Protein AF-A0A6A6T9D4-F1 (afdb_monomer_lite)

InterPro domains:
  IPR060615 Transcription factor ATEG_07667-like, C-terminal domain [PF27751] (133-192)

Sequence (239 aa):
MEDDVEHLWRHLEWPGDRKLVALARIWKATNKANTLAHDHEVVSTSKTSAEIYVHILQASLEQVRSGIPSDLLDDKIVLTHFYSAQVLNYEIALSLPASDVISANDFRRLDYLFLLLQATRSLLDTYLSLTLSEVVGYSMSLIRQVIRGLSVLYNLSAIEDGAWDPSTSRRPADVLAYFEQLVNRMGRAHMKLKSASGMGRDESSCFSKSVDCWNSGMPRWVEALARSSVAPDQRSCQR

Structure (mmCIF, N/CA/C/O backbone):
data_AF-A0A6A6T9D4-F1
#
_entry.id   AF-A0A6A6T9D4-F1
#
loop_
_atom_site.group_PDB
_atom_site.id
_atom_site.type_symbol
_atom_site.label_atom_id
_atom_site.label_alt_id
_atom_site.label_comp_id
_atom_site.label_asym_id
_atom_site.label_entity_id
_atom_site.label_seq_id
_atom_site.pdbx_PDB_ins_code
_atom_site.Cartn_x
_atom_site.Cartn_y
_atom_site.Cartn_z
_atom_site.occupancy
_atom_site.B_iso_or_equiv
_atom_site.auth_seq_id
_atom_site.auth_comp_id
_atom_site.auth_asym_id
_atom_site.auth_atom_id
_atom_site.pdbx_PDB_model_num
ATOM 1 N N . MET A 1 1 ? -15.059 0.614 -22.528 1.00 63.94 1 MET A N 1
ATOM 2 C CA . MET A 1 1 ? -14.100 0.078 -21.532 1.00 63.94 1 MET A CA 1
ATOM 3 C C . MET A 1 1 ? -14.129 -1.443 -21.456 1.00 63.94 1 MET A C 1
ATOM 5 O O . MET A 1 1 ? -13.063 -2.018 -21.564 1.00 63.94 1 MET A O 1
ATOM 9 N N . GLU A 1 2 ? -15.269 -2.121 -21.243 1.00 71.12 2 GLU A N 1
ATOM 10 C CA . GLU A 1 2 ? -15.281 -3.606 -21.249 1.00 71.12 2 GLU A CA 1
ATOM 11 C C . GLU A 1 2 ? -14.920 -4.159 -22.634 1.00 71.12 2 GLU A C 1
ATOM 13 O O . GLU A 1 2 ? -14.035 -5.000 -22.737 1.00 71.12 2 GLU A O 1
ATOM 18 N N . ASP A 1 3 ? -15.522 -3.596 -23.684 1.00 74.88 3 ASP A N 1
ATOM 19 C CA . ASP A 1 3 ? -15.253 -3.992 -25.070 1.00 74.88 3 ASP A CA 1
ATOM 20 C C . ASP A 1 3 ? -13.787 -3.753 -25.462 1.00 74.88 3 ASP A C 1
ATOM 22 O O . ASP A 1 3 ? -13.180 -4.591 -26.120 1.00 74.88 3 ASP A O 1
ATOM 26 N N . ASP A 1 4 ? -13.183 -2.664 -24.976 1.00 79.06 4 ASP A N 1
ATOM 27 C CA . ASP A 1 4 ? -11.776 -2.330 -25.231 1.00 79.06 4 ASP A CA 1
ATOM 28 C C . ASP A 1 4 ? -10.816 -3.270 -24.485 1.00 79.06 4 ASP A C 1
ATOM 30 O O . ASP A 1 4 ? -9.810 -3.705 -25.040 1.00 79.06 4 ASP A O 1
ATOM 34 N N . VAL A 1 5 ? -11.126 -3.608 -23.225 1.00 79.56 5 VAL A N 1
ATOM 35 C CA . VAL A 1 5 ? -10.335 -4.545 -22.406 1.00 79.56 5 VAL A CA 1
ATOM 36 C C . VAL A 1 5 ? -10.405 -5.956 -22.985 1.00 79.56 5 VAL A C 1
ATOM 38 O O . VAL A 1 5 ? -9.395 -6.656 -23.015 1.00 79.56 5 VAL A O 1
ATOM 41 N N . GLU A 1 6 ? -11.577 -6.370 -23.460 1.00 79.81 6 GLU A N 1
ATOM 42 C CA . GLU A 1 6 ? -11.775 -7.668 -24.101 1.00 79.81 6 GLU A CA 1
ATOM 43 C C . GLU A 1 6 ? -11.118 -7.721 -25.487 1.00 79.81 6 GLU A C 1
ATOM 45 O O . GLU A 1 6 ? -10.514 -8.731 -25.844 1.00 79.81 6 GLU A O 1
ATOM 50 N N . HIS A 1 7 ? -11.153 -6.620 -26.241 1.00 82.69 7 HIS A N 1
ATOM 51 C CA . HIS A 1 7 ? -10.419 -6.486 -27.497 1.00 82.69 7 HIS A CA 1
ATOM 52 C C . HIS A 1 7 ? -8.903 -6.606 -27.278 1.00 82.69 7 HIS A C 1
ATOM 54 O O . HIS A 1 7 ? -8.263 -7.437 -27.918 1.00 82.69 7 HIS A O 1
ATOM 60 N N . LEU A 1 8 ? -8.335 -5.850 -26.330 1.00 80.31 8 LEU A N 1
ATOM 61 C CA . LEU A 1 8 ? -6.917 -5.933 -25.946 1.00 80.31 8 LEU A CA 1
ATOM 62 C C . LEU A 1 8 ? -6.526 -7.331 -25.453 1.00 80.31 8 LEU A C 1
ATOM 64 O O . LEU A 1 8 ? -5.439 -7.812 -25.747 1.00 80.31 8 LEU A O 1
ATOM 68 N N . TRP A 1 9 ? -7.414 -8.010 -24.725 1.00 78.19 9 TRP A N 1
ATOM 69 C CA . TRP A 1 9 ? -7.165 -9.376 -24.264 1.00 78.19 9 TRP A CA 1
ATOM 70 C C . TRP A 1 9 ? -7.121 -10.396 -25.411 1.00 78.19 9 TRP A C 1
ATOM 72 O O . TRP A 1 9 ? -6.344 -11.349 -25.357 1.00 78.19 9 TRP A O 1
ATOM 82 N N . ARG A 1 10 ? -7.945 -10.205 -26.448 1.00 80.25 10 ARG A N 1
ATOM 83 C CA . ARG A 1 10 ? -8.011 -11.084 -27.629 1.00 80.25 10 ARG A CA 1
ATOM 84 C C . ARG A 1 10 ? -6.928 -10.783 -28.665 1.00 80.25 10 ARG A C 1
ATOM 86 O O . ARG A 1 10 ? -6.522 -11.691 -29.387 1.00 80.25 10 ARG A O 1
ATOM 93 N N . HIS A 1 11 ? -6.455 -9.543 -28.720 1.00 83.31 11 HIS A N 1
ATOM 94 C CA . HIS A 1 11 ? -5.460 -9.055 -29.673 1.00 83.31 11 HIS A CA 1
ATOM 95 C C . HIS A 1 11 ? -4.224 -8.539 -28.930 1.00 83.31 11 HIS A C 1
ATOM 97 O O . HIS A 1 11 ? -3.981 -7.340 -28.861 1.00 83.31 11 HIS A O 1
ATOM 103 N N . LEU A 1 12 ? -3.458 -9.464 -28.345 1.00 81.62 12 LEU A N 1
ATOM 104 C CA . LEU A 1 12 ? -2.209 -9.141 -27.654 1.00 81.62 12 LEU A CA 1
ATOM 105 C C . LEU A 1 12 ? -1.134 -8.758 -28.681 1.00 81.62 12 LEU A C 1
ATOM 107 O O . LEU A 1 12 ? -0.591 -9.629 -29.362 1.00 81.62 12 LEU A O 1
ATOM 111 N N . GLU A 1 13 ? -0.817 -7.470 -28.779 1.00 80.62 13 GLU A N 1
ATOM 112 C CA . GLU A 1 13 ? 0.215 -6.941 -29.679 1.00 80.62 13 GLU A CA 1
ATOM 113 C C . GLU A 1 13 ? 1.552 -6.760 -28.947 1.00 80.62 13 GLU A C 1
ATOM 115 O O . GLU A 1 13 ? 2.625 -6.874 -29.546 1.00 80.62 13 GLU A O 1
ATOM 120 N N . TRP A 1 14 ? 1.505 -6.540 -27.629 1.00 81.69 14 TRP A N 1
ATOM 121 C CA . TRP A 1 14 ? 2.669 -6.318 -26.781 1.00 81.69 14 TRP A CA 1
ATOM 122 C C . TRP A 1 14 ? 2.604 -7.126 -25.467 1.00 81.69 14 TRP A C 1
ATOM 124 O O . TRP A 1 14 ? 1.537 -7.267 -24.865 1.00 81.69 14 TRP A O 1
ATOM 134 N N . PRO A 1 15 ? 3.738 -7.639 -24.933 1.00 75.06 15 PRO A N 1
ATOM 135 C CA . PRO A 1 15 ? 3.735 -8.449 -23.709 1.00 75.06 15 PRO A CA 1
ATOM 136 C C . PRO A 1 15 ? 3.106 -7.783 -22.477 1.00 75.06 15 PRO A C 1
ATOM 138 O O . PRO A 1 15 ? 2.602 -8.480 -21.594 1.00 75.06 15 PRO A O 1
ATOM 141 N N . GLY A 1 16 ? 3.122 -6.452 -22.381 1.00 81.38 16 GLY A N 1
ATOM 142 C CA . GLY A 1 16 ? 2.478 -5.749 -21.273 1.00 81.38 16 GLY A CA 1
ATOM 143 C C . GLY A 1 16 ? 1.003 -5.416 -21.490 1.00 81.38 16 GLY A C 1
ATOM 144 O O . GLY A 1 16 ? 0.394 -4.909 -20.552 1.00 81.38 16 GLY A O 1
ATOM 145 N N . ASP A 1 17 ? 0.391 -5.780 -22.621 1.00 84.00 17 ASP A N 1
ATOM 146 C CA . ASP A 1 17 ? -1.065 -5.678 -22.810 1.00 84.00 17 ASP A CA 1
ATOM 147 C C . ASP A 1 17 ? -1.799 -6.552 -21.791 1.00 84.00 17 ASP A C 1
ATOM 149 O O . ASP A 1 17 ? -2.780 -6.132 -21.180 1.00 84.00 17 ASP A O 1
ATOM 153 N N . ARG A 1 18 ? -1.248 -7.737 -21.493 1.00 83.94 18 ARG A N 1
ATOM 154 C CA . ARG A 1 18 ? -1.751 -8.619 -20.428 1.00 83.94 18 ARG A CA 1
ATOM 155 C C . ARG A 1 18 ? -1.734 -7.927 -19.060 1.00 83.94 18 ARG A C 1
ATOM 157 O O . ARG A 1 18 ? -2.701 -8.033 -18.305 1.00 83.94 18 ARG A O 1
ATOM 164 N N . LYS A 1 19 ? -0.658 -7.190 -18.750 1.00 86.31 19 LYS A N 1
ATOM 165 C CA . LYS A 1 19 ? -0.546 -6.408 -17.506 1.00 86.31 19 LYS A CA 1
ATOM 166 C C . LYS A 1 19 ? -1.537 -5.252 -17.505 1.00 86.31 19 LYS A C 1
ATOM 168 O O . LYS A 1 19 ? -2.222 -5.048 -16.511 1.00 86.31 19 LYS A O 1
ATOM 173 N N . LEU A 1 20 ? -1.660 -4.534 -18.619 1.00 85.31 20 LEU A N 1
ATOM 174 C CA . LEU A 1 20 ? -2.595 -3.424 -18.761 1.00 85.31 20 LEU A CA 1
ATOM 175 C C . LEU A 1 20 ? -4.046 -3.879 -18.559 1.00 85.31 20 LEU A C 1
ATOM 177 O O . LEU A 1 20 ? -4.784 -3.238 -17.815 1.00 85.31 20 LEU A O 1
ATOM 181 N N . VAL A 1 21 ? -4.432 -5.018 -19.140 1.00 87.88 21 VAL A N 1
ATOM 182 C CA . VAL A 1 21 ? -5.750 -5.638 -18.938 1.00 87.88 21 VAL A CA 1
ATOM 183 C C . VAL A 1 21 ? -5.969 -6.002 -17.470 1.00 87.88 21 VAL A C 1
ATOM 185 O O . VAL A 1 21 ? -7.021 -5.679 -16.915 1.00 87.88 21 VAL A O 1
ATOM 188 N N . ALA A 1 22 ? -4.985 -6.622 -16.810 1.00 87.12 22 ALA A N 1
ATOM 189 C CA . ALA A 1 22 ? -5.079 -6.940 -15.385 1.00 87.12 22 ALA A CA 1
ATOM 190 C C . ALA A 1 22 ? -5.268 -5.671 -14.531 1.00 87.12 22 ALA A C 1
ATOM 192 O O . ALA A 1 22 ? -6.183 -5.607 -13.710 1.00 87.12 22 ALA A O 1
ATOM 193 N N . LEU A 1 23 ? -4.471 -4.627 -14.779 1.00 88.31 23 LEU A N 1
ATOM 194 C CA . LEU A 1 23 ? -4.575 -3.340 -14.088 1.00 88.31 23 LEU A CA 1
ATOM 195 C C . LEU A 1 23 ? -5.926 -2.653 -14.333 1.00 88.31 23 LEU A C 1
ATOM 197 O O . LEU A 1 23 ? -6.518 -2.123 -13.393 1.00 88.31 23 LEU A O 1
ATOM 201 N N . ALA A 1 24 ? -6.443 -2.692 -15.564 1.00 87.75 24 ALA A N 1
ATOM 202 C CA . ALA A 1 24 ? -7.745 -2.128 -15.911 1.00 87.75 24 ALA A CA 1
ATOM 203 C C . ALA A 1 24 ? -8.893 -2.865 -15.206 1.00 87.75 24 ALA A C 1
ATOM 205 O O . ALA A 1 24 ? -9.807 -2.225 -14.681 1.00 87.75 24 ALA A O 1
ATOM 206 N N . ARG A 1 25 ? -8.830 -4.203 -15.133 1.00 87.62 25 ARG A N 1
ATOM 207 C CA . ARG A 1 25 ? -9.805 -5.025 -14.399 1.00 87.62 25 ARG A CA 1
ATOM 208 C C . ARG A 1 25 ? -9.789 -4.710 -12.901 1.00 87.62 25 ARG A C 1
ATOM 210 O O . ARG A 1 25 ? -10.856 -4.493 -12.329 1.00 87.62 25 ARG A O 1
ATOM 217 N N . ILE A 1 26 ? -8.602 -4.598 -12.294 1.00 87.94 26 ILE A N 1
ATOM 218 C CA . ILE A 1 26 ? -8.446 -4.192 -10.885 1.00 87.94 26 ILE A CA 1
ATOM 219 C C . ILE A 1 26 ? -9.042 -2.799 -10.668 1.00 87.94 26 ILE A C 1
ATOM 221 O O . ILE A 1 26 ? -9.914 -2.627 -9.821 1.00 87.94 26 ILE A O 1
ATOM 225 N N . TRP A 1 27 ? -8.631 -1.811 -11.468 1.00 84.44 27 TRP A N 1
ATOM 226 C CA . TRP A 1 27 ? -9.101 -0.433 -11.324 1.00 84.44 27 TRP A CA 1
ATOM 227 C C . TRP A 1 27 ? -10.616 -0.316 -11.476 1.00 84.44 27 TRP A C 1
ATOM 229 O O . TRP A 1 27 ? -11.258 0.412 -10.727 1.00 84.44 27 TRP A O 1
ATOM 239 N N . LYS A 1 28 ? -11.214 -1.067 -12.403 1.00 83.38 28 LYS A N 1
ATOM 240 C CA . LYS A 1 28 ? -12.665 -1.099 -12.589 1.00 83.38 28 LYS A CA 1
ATOM 241 C C . LYS A 1 28 ? -13.398 -1.683 -11.384 1.00 83.38 28 LYS A C 1
ATOM 243 O O . LYS A 1 28 ? -14.431 -1.134 -11.000 1.00 83.38 28 LYS A O 1
ATOM 248 N N . ALA A 1 29 ? -12.884 -2.760 -10.787 1.00 81.06 29 ALA A N 1
ATOM 249 C CA . ALA A 1 29 ? -13.444 -3.306 -9.552 1.00 81.06 29 ALA A CA 1
ATOM 250 C C . ALA A 1 29 ? -13.412 -2.262 -8.426 1.00 81.06 29 ALA A C 1
ATOM 252 O O . ALA A 1 29 ? -14.406 -2.093 -7.723 1.00 81.06 29 ALA A O 1
ATOM 253 N N . THR A 1 30 ? -12.326 -1.490 -8.332 1.00 73.62 30 THR A N 1
ATOM 254 C CA . THR A 1 30 ? -12.190 -0.380 -7.378 1.00 73.62 30 THR A CA 1
ATOM 255 C C . THR A 1 30 ? -13.070 0.829 -7.717 1.00 73.62 30 THR A C 1
ATOM 257 O O . THR A 1 30 ? -13.551 1.514 -6.824 1.00 73.62 30 THR A O 1
ATOM 260 N N . ASN A 1 31 ? -13.320 1.126 -8.992 1.00 71.12 31 ASN A N 1
ATOM 261 C CA . ASN A 1 31 ? -14.101 2.302 -9.379 1.00 71.12 31 ASN A CA 1
ATOM 262 C C . ASN A 1 31 ? -15.608 2.096 -9.304 1.00 71.12 31 ASN A C 1
ATOM 264 O O . ASN A 1 31 ? -16.311 3.028 -8.929 1.00 71.12 31 ASN A O 1
ATOM 268 N N . LYS A 1 32 ? -16.097 0.879 -9.577 1.00 63.84 32 LYS A N 1
ATOM 269 C CA . LYS A 1 32 ? -17.483 0.514 -9.246 1.00 63.84 32 LYS A CA 1
ATOM 270 C C . LYS A 1 32 ? -17.771 0.782 -7.763 1.00 63.84 32 LYS A C 1
ATOM 272 O O . LYS A 1 32 ? -18.864 1.222 -7.435 1.00 63.84 32 LYS A O 1
ATOM 277 N N . ALA A 1 33 ? -16.769 0.599 -6.902 1.00 54.34 33 ALA A N 1
ATOM 278 C CA . ALA A 1 33 ? -16.824 0.967 -5.493 1.00 54.34 33 ALA A CA 1
ATOM 279 C C . ALA A 1 33 ? -17.002 2.471 -5.281 1.00 54.34 33 ALA A C 1
ATOM 281 O O . ALA A 1 33 ? -17.959 2.899 -4.649 1.00 54.34 33 ALA A O 1
ATOM 282 N N . ASN A 1 34 ? -16.108 3.274 -5.861 1.00 55.47 34 ASN A N 1
ATOM 283 C CA . ASN A 1 34 ? -16.123 4.724 -5.688 1.00 55.47 34 ASN A CA 1
ATOM 284 C C . ASN A 1 34 ? -17.420 5.362 -6.199 1.00 55.47 34 ASN A C 1
ATOM 286 O O . ASN A 1 34 ? -17.922 6.276 -5.557 1.00 55.47 34 ASN A O 1
ATOM 290 N N . THR A 1 35 ? -17.986 4.877 -7.309 1.00 60.12 35 THR A N 1
ATOM 291 C CA . THR A 1 35 ? -19.283 5.361 -7.810 1.00 60.12 35 THR A CA 1
ATOM 292 C C . THR A 1 35 ? -20.416 5.000 -6.852 1.00 60.12 35 THR A C 1
ATOM 294 O O . THR A 1 35 ? -21.209 5.866 -6.514 1.00 60.12 35 THR A O 1
ATOM 297 N N . LEU A 1 36 ? -20.446 3.768 -6.330 1.00 55.84 36 LEU A N 1
ATOM 298 C CA . LEU A 1 36 ? -21.450 3.353 -5.345 1.00 55.84 36 LEU A CA 1
ATOM 299 C C . LEU A 1 36 ? -21.324 4.112 -4.015 1.00 55.84 36 LEU A C 1
ATOM 301 O O . LEU A 1 36 ? -22.339 4.436 -3.414 1.00 55.84 36 LEU A O 1
ATOM 305 N N . ALA A 1 37 ? -20.107 4.423 -3.561 1.00 52.34 37 ALA A N 1
ATOM 306 C CA . ALA A 1 37 ? -19.878 5.232 -2.363 1.00 52.34 37 ALA A CA 1
ATOM 307 C C . ALA A 1 37 ? -20.217 6.717 -2.567 1.00 52.34 37 ALA A C 1
ATOM 309 O O . ALA A 1 37 ? -20.676 7.366 -1.631 1.00 52.34 37 ALA A O 1
ATOM 310 N N . HIS A 1 38 ? -19.999 7.255 -3.772 1.00 50.88 38 HIS A N 1
ATOM 311 C CA . HIS A 1 38 ? -20.294 8.649 -4.109 1.00 50.88 38 HIS A CA 1
ATOM 312 C C . HIS A 1 38 ? -21.788 8.891 -4.367 1.00 50.88 38 HIS A C 1
ATOM 314 O O . HIS A 1 38 ? -22.324 9.886 -3.891 1.00 50.88 38 HIS A O 1
ATOM 320 N N . ASP A 1 39 ? -22.476 7.955 -5.031 1.00 49.91 39 ASP A N 1
ATOM 321 C CA . ASP A 1 39 ? -23.936 7.993 -5.219 1.00 49.91 39 ASP A CA 1
ATOM 322 C C . ASP A 1 39 ? -24.691 7.772 -3.895 1.00 49.91 39 ASP A C 1
ATOM 324 O O . ASP A 1 39 ? -25.850 8.163 -3.748 1.00 49.91 39 ASP A O 1
ATOM 328 N N . HIS A 1 40 ? -24.031 7.184 -2.893 1.00 49.09 40 HIS A N 1
ATOM 329 C CA . HIS A 1 40 ? -24.574 6.987 -1.556 1.00 49.09 40 HIS A CA 1
ATOM 330 C C . HIS A 1 40 ? -24.023 7.981 -0.521 1.00 49.09 40 HIS A C 1
ATOM 332 O O . HIS A 1 40 ? -23.532 7.601 0.543 1.00 49.09 40 HIS A O 1
ATOM 338 N N . GLU A 1 41 ? -24.338 9.262 -0.707 1.00 46.56 41 GLU A N 1
ATOM 339 C CA . GLU A 1 41 ? -24.538 10.184 0.428 1.00 46.56 41 GLU A CA 1
ATOM 340 C C . GLU A 1 41 ? -25.630 9.648 1.405 1.00 46.56 41 GLU A C 1
ATOM 342 O O . GLU A 1 41 ? -25.721 10.061 2.559 1.00 46.56 41 GLU A O 1
ATOM 347 N N . VAL A 1 42 ? -26.391 8.624 0.978 1.00 43.88 42 VAL A N 1
ATOM 348 C CA . VAL A 1 42 ? -27.455 7.901 1.701 1.00 43.88 42 VAL A CA 1
ATOM 349 C C . VAL A 1 42 ? -26.962 6.714 2.569 1.00 43.88 42 VAL A C 1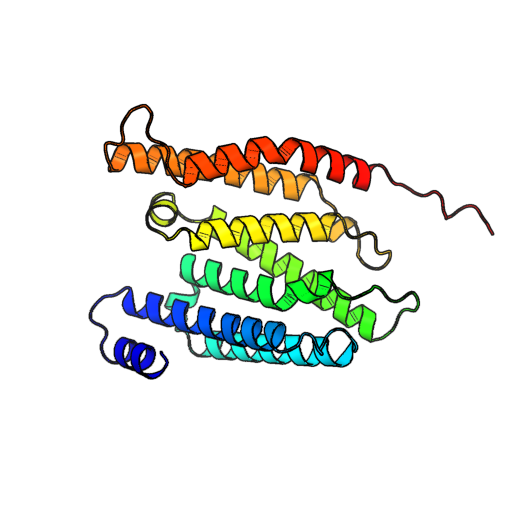
ATOM 351 O O . VAL A 1 42 ? -27.685 6.279 3.463 1.00 43.88 42 VAL A O 1
ATOM 354 N N . VAL A 1 43 ? -25.741 6.179 2.385 1.00 47.22 43 VAL A N 1
ATOM 355 C CA . VAL A 1 43 ? -25.199 5.074 3.239 1.00 47.22 43 VAL A CA 1
ATOM 356 C C . VAL A 1 43 ? -24.734 5.572 4.615 1.00 47.22 43 VAL A C 1
ATOM 358 O O . VAL A 1 43 ? -24.530 4.782 5.536 1.00 47.22 43 VAL A O 1
ATOM 361 N N . SER A 1 44 ? -24.674 6.889 4.799 1.00 48.41 44 SER A N 1
ATOM 362 C CA . SER A 1 44 ? -24.289 7.581 6.032 1.00 48.41 44 SER A CA 1
ATOM 363 C C . SER A 1 44 ? -25.205 7.335 7.247 1.00 48.41 44 SER A C 1
ATOM 365 O O . SER A 1 44 ? -24.928 7.858 8.323 1.00 48.41 44 SER A O 1
ATOM 367 N N . THR A 1 45 ? -26.268 6.526 7.135 1.00 48.78 45 THR A N 1
ATOM 368 C CA . THR A 1 45 ? -27.257 6.355 8.217 1.00 48.78 45 THR A CA 1
ATOM 369 C C . THR A 1 45 ? -27.430 4.927 8.752 1.00 48.78 45 THR A C 1
ATOM 371 O O . THR A 1 45 ? -28.077 4.764 9.785 1.00 48.78 45 THR A O 1
ATOM 374 N N . SER A 1 46 ? -26.837 3.884 8.145 1.00 57.00 46 SER A N 1
ATOM 375 C CA . SER A 1 46 ? -27.011 2.498 8.632 1.00 57.00 46 SER A CA 1
ATOM 376 C C . SER A 1 46 ? -25.772 1.609 8.476 1.00 57.00 46 SER A C 1
ATOM 378 O O . SER A 1 46 ? -25.256 1.414 7.376 1.00 57.00 46 SER A O 1
ATOM 380 N N . LYS A 1 47 ? -25.342 0.990 9.589 1.00 61.59 47 LYS A N 1
ATOM 381 C CA . LYS A 1 47 ? -24.218 0.032 9.666 1.00 61.59 47 LYS A CA 1
ATOM 382 C C . LYS A 1 47 ? -24.380 -1.154 8.699 1.00 61.59 47 LYS A C 1
ATOM 384 O O . LYS A 1 47 ? -23.394 -1.623 8.143 1.00 61.59 47 LYS A O 1
ATOM 389 N N . THR A 1 48 ? -25.613 -1.590 8.437 1.00 62.62 48 THR A N 1
ATOM 390 C CA . THR A 1 48 ? -25.929 -2.702 7.522 1.00 62.62 48 THR A CA 1
ATOM 391 C C . THR A 1 48 ? -25.548 -2.397 6.071 1.00 62.62 48 THR A C 1
ATOM 393 O O . THR A 1 48 ? -25.141 -3.291 5.331 1.00 62.62 48 THR A O 1
ATOM 396 N N . SER A 1 49 ? -25.619 -1.132 5.656 1.00 66.88 49 SER A N 1
ATOM 397 C CA . SER A 1 49 ? -25.306 -0.737 4.282 1.00 66.88 49 SER A CA 1
ATOM 398 C C . SER A 1 49 ? -23.796 -0.730 4.003 1.00 66.88 49 SER A C 1
ATOM 400 O O . SER A 1 49 ? -23.377 -1.060 2.895 1.00 66.88 49 SER A O 1
ATOM 402 N N . ALA A 1 50 ? -22.970 -0.434 5.014 1.00 67.81 50 ALA A N 1
ATOM 403 C CA . ALA A 1 50 ? -21.511 -0.505 4.910 1.00 67.81 50 ALA A CA 1
ATOM 404 C C . ALA A 1 50 ? -21.005 -1.952 4.764 1.00 67.81 50 ALA A C 1
ATOM 406 O O . ALA A 1 50 ? -20.070 -2.214 4.013 1.00 67.81 50 ALA A O 1
ATOM 407 N N . GLU A 1 51 ? -21.647 -2.906 5.440 1.00 72.00 51 GLU A N 1
ATOM 408 C CA . GLU A 1 51 ? -21.279 -4.325 5.363 1.00 72.00 51 GLU A CA 1
ATOM 409 C C . GLU A 1 51 ? -21.577 -4.926 3.990 1.00 72.00 51 GLU A C 1
ATOM 411 O O . GLU A 1 51 ? -20.723 -5.591 3.404 1.00 72.00 51 GLU A O 1
ATOM 416 N N . ILE A 1 52 ? -22.771 -4.652 3.454 1.00 74.81 52 ILE A N 1
ATOM 417 C CA . ILE A 1 52 ? -23.159 -5.081 2.106 1.00 74.81 52 ILE A CA 1
ATOM 418 C C . ILE A 1 52 ? -22.194 -4.490 1.076 1.00 74.81 52 ILE A C 1
ATOM 420 O O . ILE A 1 52 ? -21.752 -5.193 0.168 1.00 74.81 52 ILE A O 1
ATOM 424 N N . TYR A 1 53 ? -21.828 -3.218 1.248 1.00 76.44 53 TYR A N 1
ATOM 425 C CA . TYR A 1 53 ? -20.862 -2.548 0.390 1.00 76.44 53 TYR A CA 1
ATOM 426 C C . TYR A 1 53 ? -19.505 -3.264 0.398 1.00 76.44 53 TYR A C 1
ATOM 428 O O . TYR A 1 53 ? -19.070 -3.720 -0.658 1.00 76.44 53 TYR A O 1
ATOM 436 N N . VAL A 1 54 ? -18.875 -3.458 1.564 1.00 78.19 54 VAL A N 1
ATOM 437 C CA . VAL A 1 54 ? -17.575 -4.154 1.662 1.00 78.19 54 VAL A CA 1
ATOM 438 C C . VAL A 1 54 ? -17.639 -5.548 1.040 1.00 78.19 54 VAL A C 1
ATOM 440 O O . VAL A 1 54 ? -16.753 -5.906 0.263 1.00 78.19 54 VAL A O 1
ATOM 443 N N . HIS A 1 55 ? -18.708 -6.303 1.300 1.00 81.50 55 HIS A N 1
ATOM 444 C CA . HIS A 1 55 ? -18.882 -7.644 0.746 1.00 81.50 55 HIS A CA 1
ATOM 445 C C . HIS A 1 55 ? -18.943 -7.644 -0.792 1.00 81.50 55 HIS A C 1
ATOM 447 O O . HIS A 1 55 ? -18.299 -8.467 -1.445 1.00 81.50 55 HIS A O 1
ATOM 453 N N . ILE A 1 56 ? -19.680 -6.706 -1.401 1.00 80.56 56 ILE A N 1
ATOM 454 C CA . ILE A 1 56 ? -19.740 -6.568 -2.866 1.00 80.56 56 ILE A CA 1
ATOM 455 C C . ILE A 1 56 ? -18.349 -6.263 -3.434 1.00 80.56 56 ILE A C 1
ATOM 457 O O . ILE A 1 56 ? -17.957 -6.829 -4.458 1.00 80.56 56 ILE A O 1
ATOM 461 N N . LEU A 1 57 ? -17.582 -5.396 -2.771 1.00 81.56 57 LEU A N 1
ATOM 462 C CA . LEU A 1 57 ? -16.243 -5.038 -3.233 1.00 81.56 57 LEU A CA 1
ATOM 463 C C . LEU A 1 57 ? -15.244 -6.179 -3.115 1.00 81.56 57 LEU A C 1
ATOM 465 O O . LEU A 1 57 ? -14.443 -6.382 -4.028 1.00 81.56 57 LEU A O 1
ATOM 469 N N . GLN A 1 58 ? -15.299 -6.924 -2.013 1.00 84.50 58 GLN A N 1
ATOM 470 C CA . GLN A 1 58 ? -14.504 -8.132 -1.825 1.00 84.50 58 GLN A CA 1
ATOM 471 C C . GLN A 1 58 ? -14.807 -9.150 -2.926 1.00 84.50 58 GLN A C 1
ATOM 473 O O . GLN A 1 58 ? -13.884 -9.614 -3.590 1.00 84.50 58 GLN A O 1
ATOM 478 N N . ALA A 1 59 ? -16.088 -9.435 -3.175 1.00 85.00 59 ALA A N 1
ATOM 479 C CA . ALA A 1 59 ? -16.503 -10.376 -4.212 1.00 85.00 59 ALA A CA 1
ATOM 480 C C . ALA A 1 59 ? -16.036 -9.936 -5.611 1.00 85.00 59 ALA A C 1
ATOM 482 O O . ALA A 1 59 ? -15.519 -10.746 -6.377 1.00 85.00 59 ALA A O 1
ATOM 483 N N . SER A 1 60 ? -16.158 -8.643 -5.927 1.00 85.25 60 SER A N 1
ATOM 484 C CA . SER A 1 60 ? -15.686 -8.060 -7.191 1.00 85.25 60 SER A CA 1
ATOM 485 C C . SER A 1 60 ? -14.168 -8.205 -7.360 1.00 85.25 60 SER A C 1
ATOM 487 O O . SER A 1 60 ? -13.685 -8.593 -8.425 1.00 85.25 60 SER A O 1
ATOM 489 N N . LEU A 1 61 ? -13.398 -7.937 -6.301 1.00 87.00 61 LEU A N 1
ATOM 490 C CA . LEU A 1 61 ? -11.942 -8.049 -6.330 1.00 87.00 61 LEU A CA 1
ATOM 491 C C . LEU A 1 61 ? -11.478 -9.510 -6.453 1.00 87.00 61 LEU A C 1
ATOM 493 O O . LEU A 1 61 ? -10.544 -9.795 -7.202 1.00 87.00 61 LEU A O 1
ATOM 497 N N . GLU A 1 62 ? -12.143 -10.435 -5.762 1.00 88.25 62 GLU A N 1
ATOM 498 C CA . GLU A 1 62 ? -11.829 -11.864 -5.824 1.00 88.25 62 GLU A CA 1
ATOM 499 C C . GLU A 1 62 ? -12.197 -12.461 -7.189 1.00 88.25 62 GLU A C 1
ATOM 501 O O . GLU A 1 62 ? -11.440 -13.249 -7.756 1.00 88.25 62 GLU A O 1
ATOM 506 N N . GLN A 1 63 ? -13.298 -12.003 -7.793 1.00 87.62 63 GLN A N 1
ATOM 507 C CA . GLN A 1 63 ? -13.632 -12.347 -9.172 1.00 87.62 63 GLN A CA 1
ATOM 508 C C . GLN A 1 63 ? -12.522 -11.901 -10.132 1.00 87.62 63 GLN A C 1
ATOM 510 O O . GLN A 1 63 ? -12.082 -12.691 -10.970 1.00 87.62 63 GLN A O 1
ATOM 515 N N . VAL A 1 64 ? -12.020 -10.669 -9.988 1.00 86.44 64 VAL A N 1
ATOM 516 C CA . VAL A 1 64 ? -10.878 -10.189 -10.782 1.00 86.44 64 VAL A CA 1
ATOM 517 C C . VAL A 1 64 ? -9.648 -11.059 -10.543 1.00 86.44 64 VAL A C 1
ATOM 519 O O . VAL A 1 64 ? -9.022 -11.475 -11.514 1.00 86.44 64 VAL A O 1
ATOM 522 N N . ARG A 1 65 ? -9.334 -11.393 -9.287 1.00 88.19 65 ARG A N 1
ATOM 523 C CA . ARG A 1 65 ? -8.203 -12.263 -8.940 1.00 88.19 65 ARG A CA 1
ATOM 524 C C . ARG A 1 65 ? -8.290 -13.620 -9.638 1.00 88.19 65 ARG A C 1
ATOM 526 O O . ARG A 1 65 ? -7.310 -14.044 -10.237 1.00 88.19 65 ARG A O 1
ATOM 533 N N . SER A 1 66 ? -9.460 -14.261 -9.614 1.00 87.69 66 SER A N 1
ATOM 534 C CA . SER A 1 66 ? -9.685 -15.567 -10.253 1.00 87.69 66 SER A CA 1
ATOM 535 C C . SER A 1 66 ? -9.531 -15.540 -11.780 1.00 87.69 66 SER A C 1
ATOM 537 O O . SER A 1 66 ? -9.199 -16.553 -12.390 1.00 87.69 66 SER A O 1
ATOM 539 N N . GLY A 1 67 ? -9.747 -14.374 -12.401 1.00 83.56 67 GLY A N 1
ATOM 540 C CA . GLY A 1 67 ? -9.609 -14.164 -13.842 1.00 83.56 67 GLY A CA 1
ATOM 541 C C . GLY A 1 67 ? -8.229 -13.671 -14.291 1.00 83.56 67 GLY A C 1
ATOM 542 O O . GLY A 1 67 ? -8.028 -13.472 -15.492 1.00 83.56 67 GLY A O 1
ATOM 543 N N . ILE A 1 68 ? -7.292 -13.431 -13.365 1.00 85.00 68 ILE A N 1
ATOM 544 C CA . ILE A 1 68 ? -5.914 -13.038 -13.679 1.00 85.00 68 ILE A CA 1
ATOM 545 C C . ILE A 1 68 ? -5.025 -14.296 -13.663 1.00 85.00 68 ILE A C 1
ATOM 547 O O . ILE A 1 68 ? -4.987 -15.004 -12.659 1.00 85.00 68 ILE A O 1
ATOM 551 N N . PRO A 1 69 ? -4.283 -14.579 -14.750 1.00 86.31 69 PRO A N 1
ATOM 552 C CA . PRO A 1 69 ? -3.286 -15.649 -14.784 1.00 86.31 69 PRO A CA 1
ATOM 553 C C . PRO A 1 69 ? -2.257 -15.570 -13.646 1.00 86.31 69 PRO A C 1
ATOM 555 O O . PRO A 1 69 ? -1.818 -14.480 -13.279 1.00 86.31 69 PRO A O 1
ATOM 558 N N . SER A 1 70 ? -1.827 -16.720 -13.120 1.00 84.56 70 SER A N 1
ATOM 559 C CA . SER A 1 70 ? -0.920 -16.784 -11.963 1.00 84.56 70 SER A CA 1
ATOM 560 C C . SER A 1 70 ? 0.423 -16.087 -12.200 1.00 84.56 70 SER A C 1
ATOM 562 O O . SER A 1 70 ? 0.931 -15.442 -11.293 1.00 84.56 70 SER A O 1
ATOM 564 N N . ASP A 1 71 ? 0.951 -16.121 -13.428 1.00 85.81 71 ASP A N 1
ATOM 565 C CA . ASP A 1 71 ? 2.187 -15.420 -13.806 1.00 85.81 71 ASP A CA 1
ATOM 566 C C . ASP A 1 71 ? 2.082 -13.895 -13.650 1.00 85.81 71 ASP A C 1
ATOM 568 O O . ASP A 1 71 ? 3.072 -13.223 -13.366 1.00 85.81 71 ASP A O 1
ATOM 572 N N . LEU A 1 72 ? 0.879 -13.337 -13.808 1.00 85.19 72 LEU A N 1
ATOM 573 C CA . LEU A 1 72 ? 0.613 -11.919 -13.570 1.00 85.19 72 LEU A CA 1
ATOM 574 C C . LEU A 1 72 ? 0.322 -11.618 -12.100 1.00 85.19 72 LEU A C 1
ATOM 576 O O . LEU A 1 72 ? 0.523 -10.485 -11.675 1.00 85.19 72 LEU A O 1
ATOM 580 N N . LEU A 1 73 ? -0.141 -12.598 -11.322 1.00 84.75 73 LEU A N 1
ATOM 581 C CA . LEU A 1 73 ? -0.307 -12.447 -9.873 1.00 84.75 73 LEU A CA 1
ATOM 582 C C . LEU A 1 73 ? 1.035 -12.433 -9.130 1.00 84.75 73 LEU A C 1
ATOM 584 O O . LEU A 1 73 ? 1.086 -11.921 -8.018 1.00 84.75 73 LEU A O 1
ATOM 588 N N . ASP A 1 74 ? 2.110 -12.914 -9.753 1.00 88.62 74 ASP A N 1
ATOM 589 C CA . ASP A 1 74 ? 3.479 -12.782 -9.242 1.00 88.62 74 ASP A CA 1
ATOM 590 C C . ASP A 1 74 ? 4.140 -11.447 -9.647 1.00 88.62 74 ASP A C 1
ATOM 592 O O . ASP A 1 74 ? 5.206 -11.081 -9.140 1.00 88.62 74 ASP A O 1
ATOM 596 N N . ASP A 1 75 ? 3.516 -10.682 -10.551 1.00 90.88 75 ASP A N 1
ATOM 597 C CA . ASP A 1 75 ? 4.021 -9.376 -10.960 1.00 90.88 75 ASP A CA 1
ATOM 598 C C . ASP A 1 75 ? 3.810 -8.346 -9.842 1.00 90.88 75 ASP A C 1
ATOM 600 O O . ASP A 1 75 ? 2.690 -8.026 -9.437 1.00 90.88 75 ASP A O 1
ATOM 604 N N . LYS A 1 76 ? 4.914 -7.776 -9.355 1.00 90.75 76 LYS A N 1
ATOM 605 C CA . LYS A 1 76 ? 4.909 -6.839 -8.225 1.00 90.75 76 LYS A CA 1
ATOM 606 C C . LYS A 1 76 ? 4.076 -5.586 -8.477 1.00 90.75 76 LYS A C 1
ATOM 608 O O . LYS A 1 76 ? 3.532 -5.028 -7.527 1.00 90.75 76 LYS A O 1
ATOM 613 N N . ILE A 1 77 ? 3.961 -5.114 -9.717 1.00 89.06 77 ILE A N 1
ATOM 614 C CA . ILE A 1 77 ? 3.110 -3.961 -10.016 1.00 89.06 77 ILE A CA 1
ATOM 615 C C . ILE A 1 77 ? 1.647 -4.366 -9.931 1.00 89.06 77 ILE A C 1
ATOM 617 O O . ILE A 1 77 ? 0.871 -3.674 -9.272 1.00 89.06 77 ILE A O 1
ATOM 621 N N . VAL A 1 78 ? 1.272 -5.484 -10.553 1.00 90.00 78 VAL A N 1
ATOM 622 C CA . VAL A 1 78 ? -0.099 -6.006 -10.465 1.00 90.00 78 VAL A CA 1
ATOM 623 C C . VAL A 1 78 ? -0.483 -6.211 -8.999 1.00 90.00 78 VAL A C 1
ATOM 625 O O . VAL A 1 78 ? -1.531 -5.722 -8.576 1.00 90.00 78 VAL A O 1
ATOM 628 N N . LEU A 1 79 ? 0.406 -6.805 -8.196 1.00 91.50 79 LEU A N 1
ATOM 629 C CA . LEU A 1 79 ? 0.240 -6.940 -6.747 1.00 91.50 79 LEU A CA 1
ATOM 630 C C . LEU A 1 79 ? 0.103 -5.594 -6.034 1.00 91.50 79 LEU A C 1
ATOM 632 O O . LEU A 1 79 ? -0.780 -5.444 -5.194 1.00 91.50 79 LEU A O 1
ATOM 636 N N . THR A 1 80 ? 0.918 -4.593 -6.375 1.00 91.31 80 THR A N 1
ATOM 637 C CA . THR A 1 80 ? 0.822 -3.261 -5.754 1.00 91.31 80 THR A CA 1
ATOM 638 C C . THR A 1 80 ? -0.558 -2.645 -5.999 1.00 91.31 80 THR A C 1
ATOM 640 O O . THR A 1 80 ? -1.206 -2.171 -5.068 1.00 91.31 80 THR A O 1
ATOM 643 N N . HIS A 1 81 ? -1.063 -2.721 -7.232 1.00 90.19 81 HIS A N 1
ATOM 644 C CA . HIS A 1 81 ? -2.404 -2.238 -7.559 1.00 90.19 81 HIS A CA 1
ATOM 645 C C . HIS A 1 81 ? -3.505 -3.065 -6.884 1.00 90.19 81 HIS A C 1
ATOM 647 O O . HIS A 1 81 ? -4.498 -2.502 -6.422 1.00 90.19 81 HIS A O 1
ATOM 653 N N . PHE A 1 82 ? -3.322 -4.382 -6.783 1.00 91.56 82 PHE A N 1
ATOM 654 C CA . PHE A 1 82 ? -4.256 -5.278 -6.109 1.00 91.56 82 PHE A CA 1
ATOM 655 C C . PHE A 1 82 ? -4.360 -4.975 -4.607 1.00 91.56 82 PHE A C 1
ATOM 657 O O . PHE A 1 82 ? -5.462 -4.801 -4.087 1.00 91.56 82 PHE A O 1
ATOM 664 N N . TYR A 1 83 ? -3.231 -4.826 -3.909 1.00 93.12 83 TYR A N 1
ATOM 665 C CA . TYR A 1 83 ? -3.221 -4.429 -2.499 1.00 93.12 83 TYR A CA 1
ATOM 666 C C . TYR A 1 83 ? -3.760 -3.013 -2.305 1.00 93.12 83 TYR A C 1
ATOM 668 O O . TYR A 1 83 ? -4.511 -2.774 -1.364 1.00 93.12 83 TYR A O 1
ATOM 676 N N . SER A 1 84 ? -3.477 -2.082 -3.222 1.00 91.44 84 SER A N 1
ATOM 677 C CA . SER A 1 84 ? -4.072 -0.744 -3.161 1.00 91.44 84 SER A CA 1
ATOM 678 C C . SER A 1 84 ? -5.597 -0.779 -3.273 1.00 91.44 84 SER A C 1
ATOM 680 O O . SER A 1 84 ? -6.264 0.030 -2.629 1.00 91.44 84 SER A O 1
ATOM 682 N N . ALA A 1 85 ? -6.153 -1.677 -4.086 1.00 90.56 85 ALA A N 1
ATOM 683 C CA . ALA A 1 85 ? -7.594 -1.855 -4.195 1.00 90.56 85 ALA A CA 1
ATOM 684 C C . ALA A 1 85 ? -8.188 -2.461 -2.912 1.00 90.56 85 ALA A C 1
ATOM 686 O O . ALA A 1 85 ? -9.229 -2.001 -2.452 1.00 90.56 85 ALA A O 1
ATOM 687 N N . GLN A 1 86 ? -7.499 -3.414 -2.275 1.00 90.19 86 GLN A N 1
ATOM 688 C CA . GLN A 1 86 ? -7.905 -3.925 -0.959 1.00 90.19 86 GLN A CA 1
ATOM 689 C C . GLN A 1 86 ? -7.905 -2.832 0.115 1.00 90.19 86 GLN A C 1
ATOM 691 O O . GLN A 1 86 ? -8.864 -2.729 0.873 1.00 90.19 86 GLN A O 1
ATOM 696 N N . VAL A 1 87 ? -6.871 -1.982 0.150 1.00 90.69 87 VAL A N 1
ATOM 697 C CA . VAL A 1 87 ? -6.814 -0.840 1.077 1.00 90.69 87 VAL A CA 1
ATOM 698 C C . VAL A 1 87 ? -8.033 0.068 0.896 1.00 90.69 87 VAL A C 1
ATOM 700 O O . VAL A 1 87 ? -8.646 0.466 1.879 1.00 90.69 87 VAL A O 1
ATOM 703 N N . LEU A 1 88 ? -8.425 0.357 -0.348 1.00 87.50 88 LEU A N 1
ATOM 704 C CA . LEU A 1 88 ? -9.617 1.160 -0.644 1.00 87.50 88 LEU A CA 1
ATOM 705 C C . LEU A 1 88 ? -10.916 0.490 -0.172 1.00 87.50 88 LEU A C 1
ATOM 707 O O . LEU A 1 88 ? -11.777 1.169 0.379 1.00 87.50 88 LEU A O 1
ATOM 711 N N . ASN A 1 89 ? -11.045 -0.827 -0.338 1.00 85.88 89 ASN A N 1
ATOM 712 C CA . ASN A 1 89 ? -12.246 -1.559 0.067 1.00 85.88 89 ASN A CA 1
ATOM 713 C C . ASN A 1 89 ? -12.460 -1.546 1.588 1.00 85.88 89 ASN A C 1
ATOM 715 O O . ASN A 1 89 ? -13.598 -1.442 2.042 1.00 85.88 89 ASN A O 1
ATOM 719 N N . TYR A 1 90 ? -11.381 -1.650 2.369 1.00 86.38 90 TYR A N 1
ATOM 720 C CA . TYR A 1 90 ? -11.464 -1.739 3.830 1.00 86.38 90 TYR A CA 1
ATOM 721 C C . TYR A 1 90 ? -11.327 -0.396 4.551 1.00 86.38 90 TYR A C 1
ATOM 723 O O . TYR A 1 90 ? -11.561 -0.339 5.755 1.00 86.38 90 TYR A O 1
ATOM 731 N N . GLU A 1 91 ? -11.000 0.697 3.855 1.00 84.94 91 GLU A N 1
ATOM 732 C CA . GLU A 1 91 ? -10.827 2.015 4.485 1.00 84.94 91 GLU A CA 1
ATOM 733 C C . GLU A 1 91 ? -12.096 2.505 5.199 1.00 84.94 91 GLU A C 1
ATOM 735 O O . GLU A 1 91 ? -12.004 3.210 6.202 1.00 84.94 91 GLU A O 1
ATOM 740 N N . ILE A 1 92 ? -13.279 2.068 4.751 1.00 79.56 92 ILE A N 1
ATOM 741 C CA . ILE A 1 92 ? -14.555 2.345 5.426 1.00 79.56 92 ILE A CA 1
ATOM 742 C C . ILE A 1 92 ? -14.559 1.898 6.897 1.00 79.56 92 ILE A C 1
ATOM 744 O O . ILE A 1 92 ? -15.258 2.484 7.715 1.00 79.56 92 ILE A O 1
ATOM 748 N N . ALA A 1 93 ? -13.735 0.919 7.283 1.00 80.75 93 ALA A N 1
ATOM 749 C CA . ALA A 1 93 ? -13.597 0.505 8.677 1.00 80.75 93 ALA A CA 1
ATOM 750 C C . ALA A 1 93 ? -13.098 1.634 9.597 1.00 80.75 93 ALA A C 1
ATOM 752 O O . ALA A 1 93 ? -13.433 1.643 10.781 1.00 80.75 93 ALA A O 1
ATOM 753 N N . LEU A 1 94 ? -12.350 2.606 9.056 1.00 80.44 94 LEU A N 1
ATOM 754 C CA . LEU A 1 94 ? -11.872 3.775 9.799 1.00 80.44 94 LEU A CA 1
ATOM 755 C C . LEU A 1 94 ? -12.996 4.767 10.134 1.00 80.44 94 LEU A C 1
ATOM 757 O O . LEU A 1 94 ? -12.871 5.509 11.104 1.00 80.44 94 LEU A O 1
ATOM 761 N N . SER A 1 95 ? -14.077 4.801 9.345 1.00 78.56 95 SER A N 1
ATOM 762 C CA . SER A 1 95 ? -15.223 5.692 9.573 1.00 78.56 95 SER A CA 1
ATOM 763 C C . SER A 1 95 ? -16.367 5.029 10.343 1.00 78.56 95 SER A C 1
ATOM 765 O O . SER A 1 95 ? -17.276 5.722 10.802 1.00 78.56 95 SER A O 1
ATOM 767 N N . LEU A 1 96 ? -16.334 3.703 10.517 1.00 75.31 96 LEU A N 1
ATOM 768 C CA . LEU A 1 96 ? -17.327 2.990 11.314 1.00 75.31 96 LEU A CA 1
ATOM 769 C C . LEU A 1 96 ? -17.131 3.285 12.812 1.00 75.31 96 LEU A C 1
ATOM 771 O O . LEU A 1 96 ? -16.026 3.093 13.332 1.00 75.31 96 LEU A O 1
ATOM 775 N N . PRO A 1 97 ? -18.191 3.704 13.531 1.00 68.00 97 PRO A N 1
ATOM 776 C CA . PRO A 1 97 ? -18.092 4.006 14.952 1.00 68.00 97 PRO A CA 1
ATOM 777 C C . PRO A 1 97 ? -17.826 2.728 15.752 1.00 68.00 97 PRO A C 1
ATOM 779 O O . PRO A 1 97 ? -18.460 1.697 15.504 1.00 68.00 97 PRO A O 1
ATOM 782 N N . ALA A 1 98 ? -16.925 2.816 16.733 1.00 65.56 98 ALA A N 1
ATOM 783 C CA . ALA A 1 98 ? -16.791 1.794 17.766 1.00 65.56 98 ALA A CA 1
ATOM 784 C C . ALA A 1 98 ? -18.106 1.708 18.562 1.00 65.56 98 ALA A C 1
ATOM 786 O O . ALA A 1 98 ? -18.730 2.734 18.845 1.00 65.56 98 ALA A O 1
ATOM 787 N N . SER A 1 99 ? -18.579 0.498 18.859 1.00 61.53 99 SER A N 1
ATOM 788 C CA . SER A 1 99 ? -19.727 0.303 19.745 1.00 61.53 99 SER A CA 1
ATOM 789 C C . SER A 1 99 ? -19.251 0.233 21.194 1.00 61.53 99 SER A C 1
ATOM 791 O O . SER A 1 99 ? -18.307 -0.490 21.496 1.00 61.53 99 SER A O 1
ATOM 793 N N . ASP A 1 100 ? -19.950 0.908 22.110 1.00 52.50 100 ASP A N 1
ATOM 794 C CA . ASP A 1 100 ? -19.689 0.797 23.556 1.00 52.50 100 ASP A CA 1
ATOM 795 C C . ASP A 1 100 ? -20.080 -0.583 24.129 1.00 52.50 100 ASP A C 1
ATOM 797 O O . ASP A 1 100 ? -19.707 -0.937 25.247 1.00 52.50 100 ASP A O 1
ATOM 801 N N . VAL A 1 101 ? -20.843 -1.377 23.369 1.00 55.06 101 VAL A N 1
ATOM 802 C CA . VAL A 1 101 ? -21.271 -2.733 23.734 1.00 55.06 101 VAL A CA 1
ATOM 803 C C . VAL A 1 101 ? -20.713 -3.710 22.712 1.00 55.06 101 VAL A C 1
ATOM 805 O O . VAL A 1 101 ? -21.097 -3.615 21.545 1.00 55.06 101 VAL A O 1
ATOM 808 N N . ILE A 1 102 ? -19.884 -4.659 23.173 1.00 57.78 102 ILE A N 1
ATOM 809 C CA . ILE A 1 102 ? -19.324 -5.746 22.357 1.00 57.78 102 ILE A CA 1
ATOM 810 C C . ILE A 1 102 ? -20.478 -6.505 21.702 1.00 57.78 102 ILE A C 1
ATOM 812 O O . ILE A 1 102 ? -21.222 -7.247 22.344 1.00 57.78 102 ILE A O 1
ATOM 816 N N . SER A 1 103 ? -20.626 -6.298 20.405 1.00 60.69 103 SER A N 1
ATOM 817 C CA . SER A 1 103 ? -21.643 -6.903 19.562 1.00 60.69 103 SER A CA 1
ATOM 818 C C . SER A 1 103 ? -20.980 -7.731 18.464 1.00 60.69 103 SER A C 1
ATOM 820 O O . SER A 1 103 ? -19.805 -7.548 18.149 1.00 60.69 103 SER A O 1
ATOM 822 N N . ALA A 1 104 ? -21.740 -8.616 17.812 1.00 60.31 104 ALA A N 1
ATOM 823 C CA . ALA A 1 104 ? -21.269 -9.334 16.621 1.00 60.31 104 ALA A CA 1
ATOM 824 C C . ALA A 1 104 ? -20.713 -8.387 15.531 1.00 60.31 104 ALA A C 1
ATOM 826 O O . ALA A 1 104 ? -19.874 -8.787 14.727 1.00 60.31 104 ALA A O 1
ATOM 827 N N . ASN A 1 105 ? -21.150 -7.125 15.530 1.00 61.22 105 ASN A N 1
ATOM 828 C CA . ASN A 1 105 ? -20.725 -6.109 14.575 1.00 61.22 105 ASN A CA 1
ATOM 829 C C . ASN A 1 105 ? -19.362 -5.488 14.924 1.00 61.22 105 ASN A C 1
ATOM 831 O O . ASN A 1 105 ? -18.670 -5.024 14.019 1.00 61.22 105 ASN A O 1
ATOM 835 N N . ASP A 1 106 ? -18.936 -5.513 16.192 1.00 65.69 106 ASP A N 1
ATOM 836 C CA . ASP A 1 106 ? -17.596 -5.046 16.575 1.00 65.69 106 ASP A CA 1
ATOM 837 C C . ASP A 1 106 ? -16.520 -6.015 16.103 1.00 65.69 106 ASP A C 1
ATOM 839 O O . ASP A 1 106 ? -15.487 -5.579 15.603 1.00 65.69 106 ASP A O 1
ATOM 843 N N . PHE A 1 107 ? -16.803 -7.321 16.144 1.00 72.88 107 PHE A N 1
ATOM 844 C CA . PHE A 1 107 ? -15.917 -8.331 15.566 1.00 72.88 107 PHE A CA 1
ATOM 845 C C . PHE A 1 107 ? -15.707 -8.106 14.065 1.00 72.88 107 PHE A C 1
ATOM 847 O O . PHE A 1 107 ? -14.572 -8.125 13.606 1.00 72.88 107 PHE A O 1
ATOM 854 N N . ARG A 1 108 ? -16.760 -7.766 13.310 1.00 77.00 108 ARG A N 1
ATOM 855 C CA . ARG A 1 108 ? -16.624 -7.472 11.872 1.00 77.00 108 ARG A CA 1
ATOM 856 C C . ARG A 1 108 ? -15.832 -6.201 11.592 1.00 77.00 108 ARG A C 1
ATOM 858 O O . ARG A 1 108 ? -15.033 -6.167 10.660 1.00 77.00 108 ARG A O 1
ATOM 865 N N . ARG A 1 109 ? -16.042 -5.143 12.383 1.00 80.62 109 ARG A N 1
ATOM 866 C CA . ARG A 1 109 ? -15.235 -3.921 12.267 1.00 80.62 109 ARG A CA 1
ATOM 867 C C . ARG A 1 109 ? -13.763 -4.229 12.542 1.00 80.62 109 ARG A C 1
ATOM 869 O O . ARG A 1 109 ? -12.915 -3.776 11.781 1.00 80.62 109 ARG A O 1
ATOM 876 N N . LEU A 1 110 ? -13.467 -5.015 13.578 1.00 83.00 110 LEU A N 1
ATOM 877 C CA . LEU A 1 110 ? -12.106 -5.455 13.884 1.00 83.00 110 LEU A CA 1
ATOM 878 C C . LEU A 1 110 ? -11.514 -6.287 12.743 1.00 83.00 110 LEU A C 1
ATOM 880 O O . LEU A 1 110 ? -10.397 -5.998 12.322 1.00 83.00 110 LEU A O 1
ATOM 884 N N . ASP A 1 111 ? -12.266 -7.236 12.182 1.00 85.31 111 ASP A N 1
ATOM 885 C CA . ASP A 1 111 ? -11.831 -8.028 11.026 1.00 85.31 111 ASP A CA 1
ATOM 886 C C . ASP A 1 111 ? -11.448 -7.125 9.846 1.00 85.31 111 ASP A C 1
ATOM 888 O O . ASP A 1 111 ? -10.382 -7.290 9.250 1.00 85.31 111 ASP A O 1
ATOM 892 N N . TYR A 1 112 ? -12.265 -6.112 9.537 1.00 85.62 112 TYR A N 1
ATOM 893 C CA . TYR A 1 112 ? -11.940 -5.152 8.483 1.00 85.62 112 TYR A CA 1
ATOM 894 C C . TYR A 1 112 ? -10.710 -4.302 8.809 1.00 85.62 112 TYR A C 1
ATOM 896 O O . TYR A 1 112 ? -9.919 -4.034 7.907 1.00 85.62 112 TYR A O 1
ATOM 904 N N . LEU A 1 113 ? -10.499 -3.910 10.069 1.00 87.00 113 LEU A N 1
ATOM 905 C CA . LEU A 1 113 ? -9.285 -3.198 10.479 1.00 87.00 113 LEU A CA 1
ATOM 906 C C . LEU A 1 113 ? -8.033 -4.083 10.346 1.00 87.00 113 LEU A C 1
ATOM 908 O O . LEU A 1 113 ? -6.998 -3.607 9.875 1.00 87.00 113 LEU A O 1
ATOM 912 N N . PHE A 1 114 ? -8.118 -5.375 10.682 1.00 87.38 114 PHE A N 1
ATOM 913 C CA . PHE A 1 114 ? -7.025 -6.330 10.473 1.00 87.38 114 PHE A CA 1
ATOM 914 C C . PHE A 1 114 ? -6.722 -6.539 8.988 1.00 87.38 114 PHE A C 1
ATOM 916 O O . PHE A 1 114 ? -5.558 -6.483 8.583 1.00 87.38 114 PHE A O 1
ATOM 923 N N . LEU A 1 115 ? -7.755 -6.717 8.162 1.00 89.56 115 LEU A N 1
ATOM 924 C CA . LEU A 1 115 ? -7.610 -6.834 6.711 1.00 89.56 115 LEU A CA 1
ATOM 925 C C . LEU A 1 115 ? -7.030 -5.550 6.100 1.00 89.56 115 LEU A C 1
ATOM 927 O O . LEU A 1 115 ? -6.146 -5.624 5.245 1.00 89.56 115 LEU A O 1
ATOM 931 N N . LEU A 1 116 ? -7.450 -4.374 6.580 1.00 90.62 116 LEU A N 1
ATOM 932 C CA . LEU A 1 116 ? -6.897 -3.081 6.175 1.00 90.62 116 LEU A CA 1
ATOM 933 C C . LEU A 1 116 ? -5.413 -2.969 6.539 1.00 90.62 116 LEU A C 1
ATOM 935 O O . LEU A 1 116 ? -4.610 -2.550 5.703 1.00 90.62 116 LEU A O 1
ATOM 939 N N . LEU A 1 117 ? -5.028 -3.377 7.752 1.00 90.44 117 LEU A N 1
ATOM 940 C CA . LEU A 1 117 ? -3.634 -3.388 8.200 1.00 90.44 117 LEU A CA 1
ATOM 941 C C . LEU A 1 117 ? -2.778 -4.325 7.340 1.00 90.44 117 LEU A C 1
ATOM 943 O O . LEU A 1 117 ? -1.705 -3.931 6.876 1.00 90.44 117 LEU A O 1
ATOM 947 N N . GLN A 1 118 ? -3.253 -5.547 7.094 1.00 91.50 118 GLN A N 1
ATOM 948 C CA . GLN A 1 118 ? -2.547 -6.534 6.280 1.00 91.50 118 GLN A CA 1
ATOM 949 C C . GLN A 1 118 ? -2.381 -6.059 4.833 1.00 91.50 118 GLN A C 1
ATOM 951 O O . GLN A 1 118 ? -1.276 -6.132 4.286 1.00 91.50 118 GLN A O 1
ATOM 956 N N . ALA A 1 119 ? -3.449 -5.543 4.220 1.00 92.56 119 ALA A N 1
ATOM 957 C CA . ALA A 1 119 ? -3.411 -5.000 2.866 1.00 92.56 119 ALA A CA 1
ATOM 958 C C . ALA A 1 119 ? -2.454 -3.805 2.772 1.00 92.56 119 ALA A C 1
ATOM 960 O O . ALA A 1 119 ? -1.677 -3.707 1.824 1.00 92.56 119 ALA A O 1
ATOM 961 N N . THR A 1 120 ? -2.457 -2.934 3.783 1.00 93.06 120 THR A N 1
ATOM 962 C CA . THR A 1 120 ? -1.575 -1.765 3.849 1.00 93.06 120 THR A CA 1
ATOM 963 C C . THR A 1 120 ? -0.106 -2.166 3.961 1.00 93.06 120 THR A C 1
ATOM 965 O O . THR A 1 120 ? 0.714 -1.666 3.195 1.00 93.06 120 THR A O 1
ATOM 968 N N . ARG A 1 121 ? 0.243 -3.102 4.854 1.00 92.19 121 ARG A N 1
ATOM 969 C CA . ARG A 1 121 ? 1.618 -3.625 4.955 1.00 92.19 121 ARG A CA 1
ATOM 970 C C . ARG A 1 121 ? 2.060 -4.274 3.647 1.00 92.19 121 ARG A C 1
ATOM 972 O O . ARG A 1 121 ? 3.090 -3.901 3.100 1.00 92.19 121 ARG A O 1
ATOM 979 N N . SER A 1 122 ? 1.216 -5.137 3.082 1.00 94.00 122 SER A N 1
ATOM 980 C CA . SER A 1 122 ? 1.496 -5.815 1.810 1.00 94.00 122 SER A CA 1
ATOM 981 C C . SER A 1 122 ? 1.714 -4.821 0.665 1.00 94.00 122 SER A C 1
ATOM 983 O O . SER A 1 122 ? 2.623 -5.005 -0.142 1.00 94.00 122 SER A O 1
ATOM 985 N N . LEU A 1 123 ? 0.933 -3.737 0.613 1.00 94.31 123 LEU A N 1
ATOM 986 C CA . LEU A 1 123 ? 1.108 -2.648 -0.349 1.00 94.31 123 LEU A CA 1
ATOM 987 C C . LEU A 1 123 ? 2.481 -1.977 -0.203 1.00 94.31 123 LEU A C 1
ATOM 989 O O . LEU A 1 123 ? 3.206 -1.829 -1.190 1.00 94.31 123 LEU A O 1
ATOM 993 N N . LEU A 1 124 ? 2.832 -1.567 1.019 1.00 93.50 124 LEU A N 1
ATOM 994 C CA . LEU A 1 124 ? 4.078 -0.856 1.302 1.00 93.50 124 LEU A CA 1
ATOM 995 C C . LEU A 1 124 ? 5.303 -1.748 1.065 1.00 93.50 124 LEU A C 1
ATOM 997 O O . LEU A 1 124 ? 6.237 -1.328 0.380 1.00 93.50 124 LEU A O 1
ATOM 1001 N N . ASP A 1 125 ? 5.272 -2.992 1.541 1.00 94.56 125 ASP A N 1
ATOM 1002 C CA . ASP A 1 125 ? 6.343 -3.974 1.355 1.00 94.56 125 ASP A CA 1
ATOM 1003 C C . ASP A 1 125 ? 6.548 -4.304 -0.125 1.00 94.56 125 ASP A C 1
ATOM 1005 O O . ASP A 1 125 ? 7.676 -4.287 -0.626 1.00 94.56 125 ASP A O 1
ATOM 1009 N N . THR A 1 126 ? 5.456 -4.533 -0.866 1.00 94.06 126 THR A N 1
ATOM 1010 C CA . THR A 1 126 ? 5.532 -4.816 -2.306 1.00 94.06 126 THR A CA 1
ATOM 1011 C C . THR A 1 126 ? 6.158 -3.638 -3.046 1.00 94.06 126 THR A C 1
ATOM 1013 O O . THR A 1 126 ? 7.084 -3.842 -3.835 1.00 94.06 126 THR A O 1
ATOM 1016 N N . TYR A 1 127 ? 5.744 -2.404 -2.741 1.00 91.88 127 TYR A N 1
ATOM 1017 C CA . TYR A 1 127 ? 6.327 -1.208 -3.347 1.00 91.88 127 TYR A CA 1
ATOM 1018 C C . TYR A 1 127 ? 7.820 -1.045 -3.021 1.00 91.88 127 TYR A C 1
ATOM 1020 O O . TYR A 1 127 ? 8.632 -0.733 -3.902 1.00 91.88 127 TYR A O 1
ATOM 1028 N N . LEU A 1 128 ? 8.207 -1.277 -1.764 1.00 92.44 128 LEU A N 1
ATOM 1029 C CA . LEU A 1 128 ? 9.604 -1.239 -1.333 1.00 92.44 128 LEU A CA 1
ATOM 1030 C C . LEU A 1 128 ? 10.445 -2.345 -1.989 1.00 92.44 128 LEU A C 1
ATOM 1032 O O . LEU A 1 128 ? 11.641 -2.143 -2.204 1.00 92.44 128 LEU A O 1
ATOM 1036 N N . SER A 1 129 ? 9.829 -3.461 -2.385 1.00 93.62 129 SER A N 1
ATOM 1037 C CA . SER A 1 129 ? 10.488 -4.574 -3.079 1.00 93.62 129 SER A CA 1
ATOM 1038 C C . SER A 1 129 ? 10.700 -4.361 -4.585 1.00 93.62 129 SER A C 1
ATOM 1040 O O . SER A 1 129 ? 11.403 -5.157 -5.220 1.00 93.62 129 SER A O 1
ATOM 1042 N N . LEU A 1 130 ? 10.087 -3.332 -5.184 1.00 91.69 130 LEU A N 1
ATOM 1043 C CA . LEU A 1 130 ? 10.285 -3.012 -6.600 1.00 91.69 130 LEU A CA 1
ATOM 1044 C C . LEU A 1 130 ? 11.760 -2.655 -6.864 1.00 91.69 130 LEU A C 1
ATOM 1046 O O . LEU A 1 130 ? 12.534 -2.300 -5.968 1.00 91.69 130 LEU A O 1
ATOM 1050 N N . THR A 1 131 ? 12.176 -2.660 -8.116 1.00 91.31 131 THR A N 1
ATOM 1051 C CA . THR A 1 131 ? 13.439 -2.057 -8.545 1.00 91.31 131 THR A CA 1
ATOM 1052 C C . THR A 1 131 ? 13.255 -0.558 -8.782 1.00 91.31 131 THR A C 1
ATOM 1054 O O . THR A 1 131 ? 12.154 -0.069 -9.033 1.00 91.31 131 THR A O 1
ATOM 1057 N N . LEU A 1 132 ? 14.348 0.209 -8.752 1.00 88.56 132 LEU A N 1
ATOM 1058 C CA . LEU A 1 132 ? 14.280 1.635 -9.094 1.00 88.56 132 LEU A CA 1
ATOM 1059 C C . LEU A 1 132 ? 13.905 1.865 -10.568 1.00 88.56 132 LEU A C 1
ATOM 1061 O O . LEU A 1 132 ? 13.388 2.925 -10.890 1.00 88.56 132 LEU A O 1
ATOM 1065 N N . SER A 1 133 ? 14.189 0.908 -11.466 1.00 87.31 133 SER A N 1
ATOM 1066 C CA . SER A 1 133 ? 13.750 1.010 -12.870 1.00 87.31 133 SER A CA 1
ATOM 1067 C C . SER A 1 133 ? 12.232 0.950 -12.965 1.00 87.31 133 SER A C 1
ATOM 1069 O O . SER A 1 133 ? 11.641 1.765 -13.659 1.00 87.31 133 SER A O 1
ATOM 1071 N N . GLU A 1 134 ? 11.610 0.022 -12.235 1.00 87.62 134 GLU A N 1
ATOM 1072 C CA . GLU A 1 134 ? 10.153 -0.100 -12.190 1.00 87.62 134 GLU A CA 1
ATOM 1073 C C . GLU A 1 134 ? 9.534 1.150 -11.564 1.00 87.62 134 GLU A C 1
ATOM 1075 O O . GLU A 1 134 ? 8.650 1.747 -12.156 1.00 87.62 134 GLU A O 1
ATOM 1080 N N . VAL A 1 135 ? 10.054 1.643 -10.437 1.00 85.50 135 VAL A N 1
ATOM 1081 C CA . VAL A 1 135 ? 9.516 2.870 -9.816 1.00 85.50 135 VAL A CA 1
ATOM 1082 C C . VAL A 1 135 ? 9.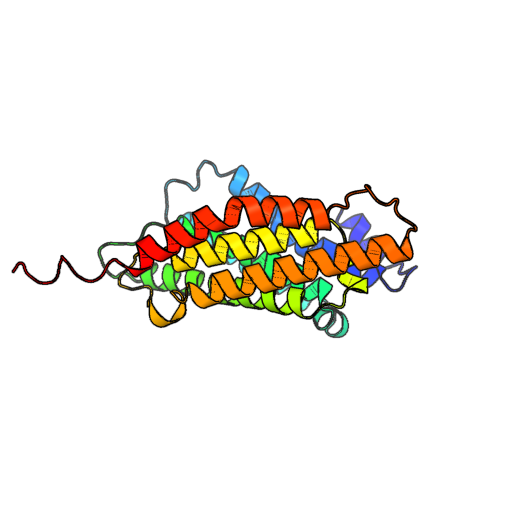558 4.071 -10.768 1.00 85.50 135 VAL A C 1
ATOM 1084 O O . VAL A 1 135 ? 8.586 4.815 -10.842 1.00 85.50 135 VAL A O 1
ATOM 1087 N N . VAL A 1 136 ? 10.656 4.254 -11.512 1.00 85.81 136 VAL A N 1
ATOM 1088 C CA . VAL A 1 136 ? 10.801 5.363 -12.473 1.00 85.81 136 VAL A CA 1
ATOM 1089 C C . VAL A 1 136 ? 9.946 5.160 -13.728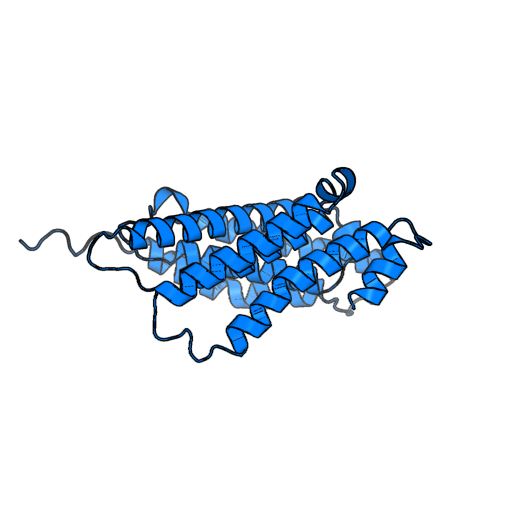 1.00 85.81 136 VAL A C 1
ATOM 1091 O O . VAL A 1 136 ? 9.435 6.132 -14.275 1.00 85.81 136 VAL A O 1
ATOM 1094 N N . GLY A 1 137 ? 9.791 3.916 -14.184 1.00 80.19 137 GLY A N 1
ATOM 1095 C CA . GLY A 1 137 ? 9.018 3.578 -15.379 1.00 80.19 137 GLY A CA 1
ATOM 1096 C C . GLY A 1 137 ? 7.500 3.624 -15.191 1.00 80.19 137 GLY A C 1
ATOM 1097 O O . GLY A 1 137 ? 6.776 3.530 -16.178 1.00 80.19 137 GLY A O 1
ATOM 1098 N N . TYR A 1 138 ? 7.010 3.761 -13.956 1.00 76.56 138 TYR A N 1
ATOM 1099 C CA . TYR A 1 138 ? 5.583 3.719 -13.638 1.00 76.56 138 TYR A CA 1
ATOM 1100 C C . TYR A 1 138 ? 4.958 5.085 -13.333 1.00 76.56 138 TYR A C 1
ATOM 1102 O O . TYR A 1 138 ? 5.616 6.088 -13.057 1.00 76.56 138 TYR A O 1
ATOM 1110 N N . SER A 1 139 ? 3.627 5.115 -13.410 1.00 72.12 139 SER A N 1
ATOM 1111 C CA . SER A 1 139 ? 2.801 6.314 -13.310 1.00 72.12 139 SER A CA 1
ATOM 1112 C C . SER A 1 139 ? 2.726 6.901 -11.897 1.00 72.12 139 SER A C 1
ATOM 1114 O O . SER A 1 139 ? 2.825 6.208 -10.884 1.00 72.12 139 SER A O 1
ATOM 1116 N N . MET A 1 140 ? 2.409 8.199 -11.828 1.00 75.06 140 MET A N 1
ATOM 1117 C CA . MET A 1 140 ? 2.140 8.941 -10.581 1.00 75.06 140 MET A CA 1
ATOM 1118 C C . MET A 1 140 ? 1.064 8.309 -9.692 1.00 75.06 140 MET A C 1
ATOM 1120 O O . MET A 1 140 ? 1.010 8.578 -8.492 1.00 75.06 140 MET A O 1
ATOM 1124 N N . SER A 1 141 ? 0.209 7.457 -10.261 1.00 79.19 141 SER A N 1
ATOM 1125 C CA . SER A 1 141 ? -0.765 6.679 -9.500 1.00 79.19 141 SER A CA 1
ATOM 1126 C C . SER A 1 141 ? -0.098 5.806 -8.440 1.00 79.19 141 SER A C 1
ATOM 1128 O O . SER A 1 141 ? -0.610 5.745 -7.330 1.00 79.19 141 SER A O 1
ATOM 1130 N N . LEU A 1 142 ? 1.054 5.198 -8.736 1.00 83.31 142 LEU A N 1
ATOM 1131 C CA . LEU A 1 142 ? 1.755 4.311 -7.808 1.00 83.31 142 LEU A CA 1
ATOM 1132 C C . LEU A 1 142 ? 2.215 5.071 -6.556 1.00 83.31 142 LEU A C 1
ATOM 1134 O O . LEU A 1 142 ? 1.970 4.645 -5.431 1.00 83.31 142 LEU A O 1
ATOM 1138 N N . ILE A 1 143 ? 2.789 6.261 -6.754 1.00 83.19 143 ILE A N 1
ATOM 1139 C CA . ILE A 1 143 ? 3.190 7.160 -5.664 1.00 83.19 143 ILE A CA 1
ATOM 1140 C C . ILE A 1 143 ? 1.976 7.527 -4.803 1.00 83.19 143 ILE A C 1
ATOM 1142 O O . ILE A 1 143 ? 2.038 7.458 -3.577 1.00 83.19 143 ILE A O 1
ATOM 1146 N N . ARG A 1 144 ? 0.847 7.872 -5.435 1.00 84.88 144 ARG A N 1
ATOM 1147 C CA . ARG A 1 144 ? -0.390 8.218 -4.721 1.00 84.88 144 ARG A CA 1
ATOM 1148 C C . ARG A 1 144 ? -0.920 7.052 -3.880 1.00 84.88 144 ARG A C 1
ATOM 1150 O O . ARG A 1 144 ? -1.351 7.279 -2.753 1.00 84.88 144 ARG A O 1
ATOM 1157 N N . GLN A 1 145 ? -0.888 5.828 -4.406 1.00 88.50 145 GLN A N 1
ATOM 1158 C CA . GLN A 1 145 ? -1.329 4.631 -3.680 1.00 88.50 145 GLN A CA 1
ATOM 1159 C C . GLN A 1 145 ? -0.478 4.396 -2.428 1.00 88.50 145 GLN A C 1
ATOM 1161 O O . GLN A 1 145 ? -1.014 4.125 -1.359 1.00 88.50 145 GLN A O 1
ATOM 1166 N N . VAL A 1 146 ? 0.836 4.587 -2.533 1.00 88.44 146 VAL A N 1
ATOM 1167 C CA . VAL A 1 146 ? 1.766 4.438 -1.407 1.00 88.44 146 VAL A CA 1
ATOM 1168 C C . VAL A 1 146 ? 1.567 5.517 -0.345 1.00 88.44 146 VAL A C 1
ATOM 1170 O O . VAL A 1 146 ? 1.530 5.194 0.839 1.00 88.44 146 VAL A O 1
ATOM 1173 N N . ILE A 1 147 ? 1.370 6.781 -0.749 1.00 86.81 147 ILE A N 1
ATOM 1174 C CA . ILE A 1 147 ? 1.012 7.871 0.181 1.00 86.81 147 ILE A CA 1
ATOM 1175 C C . ILE A 1 147 ? -0.230 7.485 0.979 1.00 86.81 147 ILE A C 1
ATOM 1177 O O . ILE A 1 147 ? -0.266 7.620 2.198 1.00 86.81 147 ILE A O 1
ATOM 1181 N N . ARG A 1 148 ? -1.242 6.971 0.281 1.00 88.31 148 ARG A N 1
ATOM 1182 C CA . ARG A 1 148 ? -2.501 6.557 0.887 1.00 88.31 148 ARG A CA 1
ATOM 1183 C C . ARG A 1 148 ? -2.318 5.399 1.861 1.00 88.31 148 ARG A C 1
ATOM 1185 O O . ARG A 1 148 ? -2.841 5.474 2.966 1.00 88.31 148 ARG A O 1
ATOM 1192 N N . GLY A 1 149 ? -1.538 4.382 1.493 1.00 90.69 149 GLY A N 1
ATOM 1193 C CA . GLY A 1 149 ? -1.173 3.293 2.402 1.00 90.69 149 GLY A CA 1
ATOM 1194 C C . GLY A 1 149 ? -0.494 3.810 3.672 1.00 90.69 149 GLY A C 1
ATOM 1195 O O . GLY A 1 149 ? -0.860 3.424 4.776 1.00 90.69 149 GLY A O 1
ATOM 1196 N N . LEU A 1 150 ? 0.429 4.762 3.536 1.00 88.94 150 LEU A N 1
ATOM 1197 C CA . LEU A 1 150 ? 1.115 5.367 4.675 1.00 88.94 150 LEU A CA 1
ATOM 1198 C C . LEU A 1 150 ? 0.163 6.168 5.582 1.00 88.94 150 LEU A C 1
ATOM 1200 O O . LEU A 1 150 ? 0.237 6.051 6.804 1.00 88.94 150 LEU A O 1
ATOM 1204 N N . SER A 1 151 ? -0.770 6.929 5.003 1.00 87.50 151 SER A N 1
ATOM 1205 C CA . SER A 1 151 ? -1.822 7.627 5.756 1.00 87.50 151 SER A CA 1
ATOM 1206 C C . SER A 1 151 ? -2.768 6.667 6.479 1.00 87.50 151 SER A C 1
ATOM 1208 O O . SER A 1 151 ? -3.119 6.910 7.630 1.00 87.50 151 SER A O 1
ATOM 1210 N N . VAL A 1 152 ? -3.159 5.564 5.837 1.00 89.25 152 VAL A N 1
ATOM 1211 C CA . VAL A 1 152 ? -3.991 4.524 6.460 1.00 89.25 152 VAL A CA 1
ATOM 1212 C C . VAL A 1 152 ? -3.259 3.873 7.630 1.00 89.25 152 VAL A C 1
ATOM 1214 O O . VAL A 1 152 ? -3.851 3.713 8.693 1.00 89.25 152 VAL A O 1
ATOM 1217 N N . LEU A 1 153 ? -1.973 3.548 7.473 1.00 89.00 153 LEU A N 1
ATOM 1218 C CA . LEU A 1 153 ? -1.172 2.967 8.549 1.00 89.00 153 LEU A CA 1
ATOM 1219 C C . LEU A 1 153 ? -1.056 3.921 9.746 1.00 89.00 153 LEU A C 1
ATOM 1221 O O . LEU A 1 153 ? -1.214 3.498 10.889 1.00 89.00 153 LEU A O 1
ATOM 1225 N N . TYR A 1 154 ? -0.843 5.213 9.480 1.00 86.44 154 TYR A N 1
ATOM 1226 C CA . TYR A 1 154 ? -0.875 6.249 10.509 1.00 86.44 154 TYR A CA 1
ATOM 1227 C C . TYR A 1 154 ? -2.231 6.278 11.230 1.00 86.44 154 TYR A C 1
ATOM 1229 O O . TYR A 1 154 ? -2.267 6.205 12.458 1.00 86.44 154 TYR A O 1
ATOM 1237 N N . ASN A 1 155 ? -3.344 6.302 10.490 1.00 85.81 155 ASN A N 1
ATOM 1238 C CA . ASN A 1 155 ? -4.682 6.313 11.084 1.00 85.81 155 ASN A CA 1
ATOM 1239 C C . ASN A 1 155 ? -4.927 5.072 11.951 1.00 85.81 155 ASN A C 1
ATOM 1241 O O . ASN A 1 155 ? -5.378 5.212 13.080 1.00 85.81 155 ASN A O 1
ATO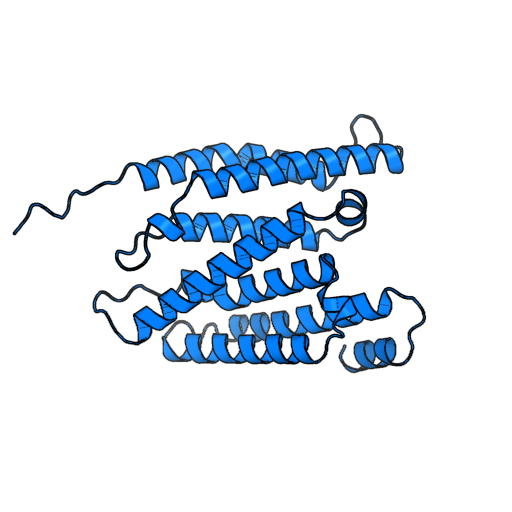M 1245 N N . LEU A 1 156 ? -4.562 3.878 11.470 1.00 85.25 156 LEU A N 1
ATOM 1246 C CA . LEU A 1 156 ? -4.669 2.621 12.221 1.00 85.25 156 LEU A CA 1
ATOM 1247 C C . LEU A 1 156 ? -3.860 2.632 13.524 1.00 85.25 156 LEU A C 1
ATOM 1249 O O . LEU A 1 156 ? -4.299 2.053 14.517 1.00 85.25 156 LEU A O 1
ATOM 1253 N N . SER A 1 157 ? -2.696 3.288 13.527 1.00 81.62 157 SER A N 1
ATOM 1254 C CA . SER A 1 157 ? -1.856 3.432 14.724 1.00 81.62 157 SER A CA 1
ATOM 1255 C C . SER A 1 157 ? -2.402 4.444 15.739 1.00 81.62 157 SER A C 1
ATOM 1257 O O . SER A 1 157 ? -2.035 4.389 16.911 1.00 81.62 157 SER A O 1
ATOM 1259 N N . ALA A 1 158 ? -3.284 5.345 15.295 1.00 79.38 158 ALA A N 1
ATOM 1260 C CA . ALA A 1 158 ? -3.907 6.383 16.109 1.00 79.38 158 ALA A CA 1
ATOM 1261 C C . ALA A 1 158 ? -5.309 6.000 16.628 1.00 79.38 158 ALA A C 1
ATOM 1263 O O . ALA A 1 158 ? -5.918 6.791 17.343 1.00 79.38 158 ALA A O 1
ATOM 1264 N N . ILE A 1 159 ? -5.839 4.819 16.275 1.00 78.69 159 ILE A N 1
ATOM 1265 C CA . ILE A 1 159 ? -7.130 4.341 16.793 1.00 78.69 159 ILE A CA 1
ATOM 1266 C C . ILE A 1 159 ? -7.003 4.046 18.291 1.00 78.69 159 ILE A C 1
ATOM 1268 O O . ILE A 1 159 ? -6.251 3.164 18.704 1.00 78.69 159 ILE A O 1
ATOM 1272 N N . GLU A 1 160 ? -7.792 4.759 19.092 1.00 68.25 160 GLU A N 1
ATOM 1273 C CA . GLU A 1 160 ? -7.944 4.551 20.532 1.00 68.25 160 GLU A CA 1
ATOM 1274 C C . GLU A 1 160 ? -9.198 3.703 20.794 1.00 68.25 160 GLU A C 1
ATOM 1276 O O . GLU A 1 160 ? -10.266 4.221 21.108 1.00 68.25 160 GLU A O 1
ATOM 1281 N N . ASP A 1 161 ? -9.091 2.387 20.612 1.00 66.81 161 ASP A N 1
ATOM 1282 C CA . ASP A 1 161 ? -10.183 1.441 20.864 1.00 66.81 161 ASP A CA 1
ATOM 1283 C C . ASP A 1 161 ? -9.662 0.288 21.729 1.00 66.81 161 ASP A C 1
ATOM 1285 O O . ASP A 1 161 ? -8.650 -0.327 21.403 1.00 66.81 161 ASP A O 1
ATOM 1289 N N . GLY A 1 162 ? -10.338 0.004 22.846 1.00 63.44 162 GLY A N 1
ATOM 1290 C CA . GLY A 1 162 ? -9.923 -1.030 23.798 1.00 63.44 162 GLY A CA 1
ATOM 1291 C C . GLY A 1 162 ? -9.937 -2.449 23.221 1.00 63.44 162 GLY A C 1
ATOM 1292 O O . GLY A 1 162 ? -9.222 -3.309 23.731 1.00 63.44 162 GLY A O 1
ATOM 1293 N N . ALA A 1 163 ? -10.712 -2.694 22.158 1.00 68.19 163 ALA A N 1
ATOM 1294 C CA . ALA A 1 163 ? -10.733 -3.974 21.452 1.00 68.19 163 ALA A CA 1
ATOM 1295 C C . ALA A 1 163 ? -9.714 -4.044 20.296 1.00 68.19 163 ALA A C 1
ATOM 1297 O O . ALA A 1 163 ? -9.407 -5.132 19.805 1.00 68.19 163 ALA A O 1
ATOM 1298 N N . TRP A 1 164 ? -9.175 -2.900 19.863 1.00 73.12 164 TRP A N 1
ATOM 1299 C CA . TRP A 1 164 ? -8.112 -2.821 18.864 1.00 73.12 164 TRP A CA 1
ATOM 1300 C C . TRP A 1 164 ? -6.762 -2.908 19.566 1.00 73.12 164 TRP A C 1
ATOM 1302 O O . TRP A 1 164 ? -6.264 -1.925 20.110 1.00 73.12 164 TRP A O 1
ATOM 1312 N N . ASP A 1 165 ? -6.179 -4.106 19.576 1.00 66.88 165 ASP A N 1
ATOM 1313 C CA . ASP A 1 165 ? -4.948 -4.370 20.314 1.00 66.88 165 ASP A CA 1
ATOM 1314 C C . ASP A 1 165 ? -3.802 -3.417 19.903 1.00 66.88 165 ASP A C 1
ATOM 1316 O O . ASP A 1 165 ? -3.286 -3.496 18.776 1.00 66.88 165 ASP A O 1
ATOM 1320 N N . PRO A 1 166 ? -3.328 -2.575 20.842 1.00 56.88 166 PRO A N 1
ATOM 1321 C CA . PRO A 1 166 ? -2.156 -1.737 20.660 1.00 56.88 166 PRO A CA 1
ATOM 1322 C C . PRO A 1 166 ? -0.920 -2.506 20.183 1.00 56.88 166 PRO A C 1
ATOM 1324 O O . PRO A 1 166 ? -0.114 -1.981 19.422 1.00 56.88 166 PRO A O 1
ATOM 1327 N N . SER A 1 167 ? -0.727 -3.755 20.603 1.00 58.34 167 SER A N 1
ATOM 1328 C CA . SER A 1 167 ? 0.512 -4.475 20.301 1.00 58.34 167 SER A CA 1
ATOM 1329 C C . SER A 1 167 ? 0.652 -4.842 18.815 1.00 58.34 167 SER A C 1
ATOM 1331 O O . SER A 1 167 ? 1.773 -4.958 18.308 1.00 58.34 167 SER A O 1
ATOM 1333 N N . THR A 1 168 ? -0.472 -4.928 18.094 1.00 60.81 168 THR A N 1
ATOM 1334 C CA . THR A 1 168 ? -0.513 -5.336 16.683 1.00 60.81 168 THR A CA 1
ATOM 1335 C C . THR A 1 168 ? -0.432 -4.154 15.699 1.00 60.81 168 THR A C 1
ATOM 1337 O O . THR A 1 168 ? 0.154 -4.288 14.614 1.00 60.81 168 THR A O 1
ATOM 1340 N N . SER A 1 169 ? -0.962 -2.985 16.076 1.00 57.28 169 SER A N 1
ATOM 1341 C CA . SER A 1 169 ? -1.090 -1.786 15.222 1.00 57.28 169 SER A CA 1
ATOM 1342 C C . SER A 1 169 ? -0.277 -0.570 15.693 1.00 57.28 169 SER A C 1
ATOM 1344 O O . SER A 1 169 ? 0.073 0.295 14.889 1.00 57.28 169 SER A O 1
ATOM 1346 N N . ARG A 1 170 ? 0.062 -0.496 16.984 1.00 59.78 170 ARG A N 1
ATOM 1347 C CA . ARG A 1 170 ? 0.592 0.699 17.662 1.00 59.78 170 ARG A CA 1
ATOM 1348 C C . ARG A 1 170 ? 2.106 0.654 17.792 1.00 59.78 170 ARG A C 1
ATOM 1350 O O . ARG A 1 170 ? 2.662 1.005 18.829 1.00 59.78 170 ARG A O 1
ATOM 1357 N N . ARG A 1 171 ? 2.806 0.268 16.725 1.00 63.16 171 ARG A N 1
ATOM 1358 C CA . ARG A 1 171 ? 4.232 0.582 16.595 1.00 63.16 171 ARG A CA 1
ATOM 1359 C C . ARG A 1 171 ? 4.364 1.865 15.772 1.00 63.16 171 ARG A C 1
ATOM 1361 O O . ARG A 1 171 ? 4.536 1.775 14.561 1.00 63.16 171 ARG A O 1
ATOM 1368 N N . PRO A 1 172 ? 4.337 3.064 16.393 1.00 60.38 172 PRO A N 1
ATOM 1369 C CA . PRO A 1 172 ? 4.785 4.303 15.756 1.00 60.38 172 PRO A CA 1
ATOM 1370 C C . PRO A 1 172 ? 6.119 4.135 15.025 1.00 60.38 172 PRO A C 1
ATOM 1372 O O . PRO A 1 172 ? 6.328 4.720 13.968 1.00 60.38 172 PRO A O 1
ATOM 1375 N N . ALA A 1 173 ? 6.992 3.281 15.572 1.00 60.06 173 ALA A N 1
ATOM 1376 C CA . ALA A 1 173 ? 8.254 2.890 14.964 1.00 60.06 173 ALA A CA 1
ATOM 1377 C C . ALA A 1 173 ? 8.083 2.274 13.563 1.00 60.06 173 ALA A C 1
ATOM 1379 O O . ALA A 1 173 ? 8.876 2.587 12.682 1.00 60.06 173 ALA A O 1
ATOM 1380 N N . ASP A 1 174 ? 7.037 1.476 13.321 1.00 77.69 174 ASP A N 1
ATOM 1381 C CA . ASP A 1 174 ? 6.777 0.878 12.007 1.00 77.69 174 ASP A CA 1
ATOM 1382 C C . ASP A 1 174 ? 6.353 1.962 10.997 1.00 77.69 174 ASP A C 1
ATOM 1384 O O . ASP A 1 174 ? 6.873 2.002 9.884 1.00 77.69 174 ASP A O 1
ATOM 1388 N N . VAL A 1 175 ? 5.458 2.886 11.384 1.00 83.38 175 VAL A N 1
ATOM 1389 C CA . VAL A 1 175 ? 4.985 3.987 10.513 1.00 83.38 175 VAL A CA 1
ATOM 1390 C C . VAL A 1 175 ? 6.149 4.875 10.075 1.00 83.38 175 VAL A C 1
ATOM 1392 O O . VAL A 1 175 ? 6.301 5.169 8.887 1.00 83.38 175 VAL A O 1
ATOM 1395 N N . LEU A 1 176 ? 6.982 5.288 11.033 1.00 84.62 176 LEU A N 1
ATOM 1396 C CA . LEU A 1 176 ? 8.141 6.136 10.767 1.00 84.62 176 LEU A CA 1
ATOM 1397 C C . LEU A 1 176 ? 9.195 5.394 9.934 1.00 84.62 176 LEU A C 1
ATOM 1399 O O . LEU A 1 176 ? 9.713 5.960 8.974 1.00 84.62 176 LEU A O 1
ATOM 1403 N N . ALA A 1 177 ? 9.439 4.110 10.213 1.00 88.56 177 ALA A N 1
ATOM 1404 C CA . ALA A 1 177 ? 10.365 3.297 9.429 1.00 88.56 177 ALA A CA 1
ATOM 1405 C C . ALA A 1 177 ? 9.912 3.135 7.969 1.00 88.56 177 ALA A C 1
ATOM 1407 O O . ALA A 1 177 ? 10.737 3.241 7.058 1.00 88.56 177 ALA A O 1
ATOM 1408 N N . TYR A 1 178 ? 8.618 2.901 7.715 1.00 90.62 178 TYR A N 1
ATOM 1409 C CA . TYR A 1 178 ? 8.089 2.875 6.347 1.00 90.62 178 TYR A CA 1
ATOM 1410 C C . TYR A 1 178 ? 8.272 4.223 5.664 1.00 90.62 178 TYR A C 1
ATOM 1412 O O . TYR A 1 178 ? 8.731 4.279 4.524 1.00 90.62 178 TYR A O 1
ATOM 1420 N N . PHE A 1 179 ? 7.958 5.315 6.357 1.00 89.06 179 PHE A N 1
ATOM 1421 C CA . PHE A 1 179 ? 8.122 6.649 5.805 1.00 89.06 179 PHE A CA 1
ATOM 1422 C C . PHE A 1 179 ? 9.568 6.930 5.383 1.00 89.06 179 PHE A C 1
ATOM 1424 O O . PHE A 1 179 ? 9.806 7.348 4.251 1.00 89.06 179 PHE A O 1
ATOM 1431 N N . GLU A 1 180 ? 10.542 6.691 6.263 1.00 90.06 180 GLU A N 1
ATOM 1432 C CA . GLU A 1 180 ? 11.959 6.941 5.979 1.00 90.06 180 GLU A CA 1
ATOM 1433 C C . GLU A 1 180 ? 12.449 6.121 4.782 1.00 90.06 180 GLU A C 1
ATOM 1435 O O . GLU A 1 180 ? 13.110 6.648 3.878 1.00 90.06 180 GLU A O 1
ATOM 1440 N N . GLN A 1 181 ? 12.070 4.841 4.727 1.00 92.31 181 GLN A N 1
ATOM 1441 C CA . GLN A 1 181 ? 12.393 3.967 3.602 1.00 92.31 181 GLN A CA 1
ATOM 1442 C C . GLN A 1 181 ? 11.792 4.486 2.296 1.00 92.31 181 GLN A C 1
ATOM 1444 O O . GLN A 1 181 ? 12.466 4.496 1.262 1.00 92.31 181 GLN A O 1
ATOM 1449 N N . LEU A 1 182 ? 10.545 4.958 2.332 1.00 90.56 182 LEU A N 1
ATOM 1450 C CA . LEU A 1 182 ? 9.885 5.537 1.174 1.00 90.56 182 LEU A CA 1
ATOM 1451 C C . LEU A 1 182 ? 10.572 6.834 0.724 1.00 90.56 182 LEU A C 1
ATOM 1453 O O . LEU A 1 182 ? 10.849 6.971 -0.468 1.00 90.56 182 LEU A O 1
ATOM 1457 N N . VAL A 1 183 ? 10.890 7.762 1.635 1.00 90.25 183 VAL A N 1
ATOM 1458 C CA . VAL A 1 183 ? 11.618 9.009 1.323 1.00 90.25 183 VAL A CA 1
ATOM 1459 C C . VAL A 1 183 ? 12.946 8.692 0.645 1.00 90.25 183 VAL A C 1
ATOM 1461 O O . VAL A 1 183 ? 13.240 9.217 -0.433 1.00 90.25 183 VAL A O 1
ATOM 1464 N N . ASN A 1 184 ? 13.734 7.793 1.242 1.00 91.88 184 ASN A N 1
ATOM 1465 C CA . ASN A 1 184 ? 15.020 7.376 0.693 1.00 91.88 184 ASN A CA 1
ATOM 1466 C C . ASN A 1 184 ? 14.855 6.814 -0.725 1.00 91.88 184 ASN A C 1
ATOM 1468 O O . ASN A 1 184 ? 15.585 7.175 -1.652 1.00 91.88 184 ASN A O 1
ATOM 1472 N N . ARG A 1 185 ? 13.845 5.964 -0.911 1.00 90.75 185 ARG A N 1
ATOM 1473 C CA . ARG A 1 185 ? 13.548 5.325 -2.188 1.00 90.75 185 ARG A CA 1
ATOM 1474 C C . ARG A 1 185 ? 13.126 6.327 -3.262 1.00 90.75 185 ARG A C 1
ATOM 1476 O O . ARG A 1 185 ? 13.622 6.227 -4.384 1.00 90.75 185 ARG A O 1
ATOM 1483 N N . MET A 1 186 ? 12.291 7.313 -2.932 1.00 88.94 186 MET A N 1
ATOM 1484 C CA . MET A 1 186 ? 11.923 8.400 -3.849 1.00 88.94 186 MET A CA 1
ATOM 1485 C C . MET A 1 186 ? 13.140 9.258 -4.219 1.00 88.94 186 MET A C 1
ATOM 1487 O O . MET A 1 186 ? 13.351 9.552 -5.395 1.00 88.94 186 MET A O 1
ATOM 1491 N N . GLY A 1 187 ? 14.001 9.591 -3.252 1.00 90.31 187 GLY A N 1
ATOM 1492 C CA . GLY A 1 187 ? 15.251 10.309 -3.520 1.00 90.31 187 GLY A CA 1
ATOM 1493 C C . GLY A 1 187 ? 16.159 9.551 -4.495 1.00 90.31 187 GLY A C 1
ATOM 1494 O O . GLY A 1 187 ? 16.662 10.115 -5.467 1.00 90.31 187 GLY A O 1
ATOM 1495 N N . ARG A 1 188 ? 16.302 8.235 -4.313 1.00 90.94 188 ARG A N 1
ATOM 1496 C CA . ARG A 1 188 ? 17.064 7.375 -5.234 1.00 90.94 188 ARG A CA 1
ATOM 1497 C C . ARG A 1 188 ? 16.417 7.266 -6.616 1.00 90.94 188 ARG A C 1
ATOM 1499 O O . ARG A 1 188 ? 17.136 7.254 -7.615 1.00 90.94 188 ARG A O 1
ATOM 1506 N N . ALA A 1 189 ? 15.087 7.206 -6.692 1.00 90.38 189 ALA A N 1
ATOM 1507 C CA . ALA A 1 189 ? 14.357 7.216 -7.959 1.00 90.38 189 ALA A CA 1
ATOM 1508 C C . ALA A 1 189 ? 14.572 8.534 -8.723 1.00 90.38 189 ALA A C 1
ATOM 1510 O O . ALA A 1 189 ? 14.856 8.496 -9.920 1.00 90.38 189 ALA A O 1
ATOM 1511 N N . HIS A 1 190 ? 14.551 9.680 -8.030 1.00 89.69 190 HIS A N 1
ATOM 1512 C CA . HIS A 1 190 ? 14.895 10.978 -8.617 1.00 89.69 190 HIS A CA 1
ATOM 1513 C C . HIS A 1 190 ? 16.309 10.979 -9.209 1.00 89.69 190 HIS A C 1
ATOM 1515 O O . HIS A 1 190 ? 16.482 11.342 -10.371 1.00 89.69 190 HIS A O 1
ATOM 1521 N N . MET A 1 191 ? 17.311 10.532 -8.443 1.00 89.12 191 MET A N 1
ATOM 1522 C CA . MET A 1 191 ? 18.703 10.490 -8.909 1.00 89.12 191 MET A CA 1
ATOM 1523 C C . MET A 1 191 ? 18.873 9.587 -10.131 1.00 89.12 191 MET A C 1
ATOM 1525 O O . MET A 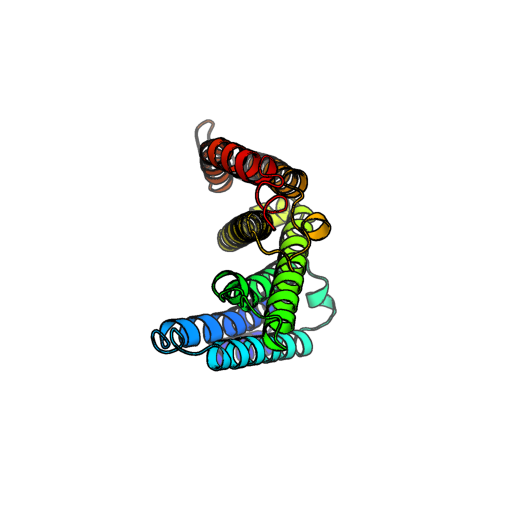1 191 ? 19.571 9.944 -11.081 1.00 89.12 191 MET A O 1
ATOM 1529 N N . LYS A 1 192 ? 18.195 8.435 -10.141 1.00 89.12 192 LYS A N 1
ATOM 1530 C CA . LYS A 1 192 ? 18.209 7.525 -11.285 1.00 89.12 192 LYS A CA 1
ATOM 1531 C C . LYS A 1 192 ? 17.585 8.164 -12.522 1.00 89.12 192 LYS A C 1
ATOM 1533 O O . LYS A 1 192 ? 18.206 8.135 -13.582 1.00 89.12 192 LYS A O 1
ATOM 1538 N N . LEU A 1 193 ? 16.402 8.764 -12.387 1.00 87.19 193 LEU A N 1
ATOM 1539 C CA . LEU A 1 193 ? 15.746 9.476 -13.483 1.00 87.19 193 LEU A CA 1
ATOM 1540 C C . LEU A 1 193 ? 16.658 10.580 -14.029 1.00 87.19 193 LEU A C 1
ATOM 1542 O O . LEU A 1 193 ? 16.905 10.614 -15.228 1.00 87.19 193 LEU A O 1
ATOM 1546 N N . LYS A 1 194 ? 17.248 11.389 -13.143 1.00 86.81 194 LYS A N 1
ATOM 1547 C CA . LYS A 1 194 ? 18.181 12.462 -13.504 1.00 86.81 194 LYS A CA 1
ATOM 1548 C C . LYS A 1 194 ? 19.357 11.958 -14.338 1.00 86.81 194 LYS A C 1
ATOM 1550 O O . LYS A 1 194 ? 19.679 12.555 -15.361 1.00 86.81 194 LYS A O 1
ATOM 1555 N N . SER A 1 195 ? 19.958 10.837 -13.931 1.00 85.81 195 SER A N 1
ATOM 1556 C CA . SER A 1 195 ? 21.065 10.221 -14.671 1.00 85.81 195 SER A CA 1
ATOM 1557 C C . SER A 1 195 ? 20.656 9.660 -16.038 1.00 85.81 195 SER A C 1
ATOM 1559 O O . SER A 1 195 ? 21.457 9.695 -16.965 1.00 85.81 195 SER A O 1
ATOM 1561 N N . ALA A 1 196 ? 19.420 9.170 -16.178 1.00 85.00 196 ALA A N 1
ATOM 1562 C CA . ALA A 1 196 ? 18.928 8.555 -17.409 1.00 85.00 196 ALA A CA 1
ATOM 1563 C C . ALA A 1 196 ? 18.399 9.574 -18.432 1.00 85.00 196 ALA A C 1
ATOM 1565 O O . ALA A 1 196 ? 18.540 9.357 -19.631 1.00 85.00 196 ALA A O 1
ATOM 1566 N N . SER A 1 197 ? 17.791 10.675 -17.978 1.00 82.69 197 SER A N 1
ATOM 1567 C CA . SER A 1 197 ? 17.177 11.688 -18.847 1.00 82.69 197 SER A CA 1
ATOM 1568 C C . SER A 1 197 ? 18.071 12.900 -19.122 1.00 82.69 197 SER A C 1
ATOM 1570 O O . SER A 1 197 ? 17.643 13.811 -19.822 1.00 82.69 197 SER A O 1
ATOM 1572 N N . GLY A 1 198 ? 19.281 12.949 -18.550 1.00 78.62 198 GLY A N 1
ATOM 1573 C CA . GLY A 1 198 ? 20.176 14.107 -18.669 1.00 78.62 198 GLY A CA 1
ATOM 1574 C C . GLY A 1 198 ? 19.615 15.379 -18.022 1.00 78.62 198 GLY A C 1
ATOM 1575 O O . GLY A 1 198 ? 19.937 16.479 -18.459 1.00 78.62 198 GLY A O 1
ATOM 1576 N N . MET A 1 199 ? 18.754 15.221 -17.009 1.00 76.81 199 MET A N 1
ATOM 1577 C CA . MET A 1 199 ? 18.019 16.311 -16.358 1.00 76.81 199 MET A CA 1
ATOM 1578 C C . MET A 1 199 ? 18.984 17.360 -15.778 1.00 76.81 199 MET A C 1
ATOM 1580 O O . MET A 1 199 ? 19.982 17.003 -15.136 1.00 76.81 199 MET A O 1
ATOM 1584 N N . GLY A 1 200 ? 18.683 18.648 -15.976 1.00 72.38 200 GLY A N 1
ATOM 1585 C CA . GLY A 1 200 ? 19.510 19.764 -15.518 1.00 72.38 200 GLY A CA 1
ATOM 1586 C C . GLY A 1 200 ? 19.761 19.783 -14.003 1.00 72.38 200 GLY A C 1
ATOM 1587 O O . GLY A 1 200 ? 19.108 19.096 -13.212 1.00 72.38 200 GLY A O 1
ATOM 1588 N N . ARG A 1 201 ? 20.742 20.585 -13.560 1.00 65.88 201 ARG A N 1
ATOM 1589 C CA . ARG A 1 201 ? 21.163 20.637 -12.146 1.00 65.88 201 ARG A CA 1
ATOM 1590 C C . ARG A 1 201 ? 20.003 20.985 -11.201 1.00 65.88 201 ARG A C 1
ATOM 1592 O O . ARG A 1 201 ? 19.905 20.329 -10.165 1.00 65.88 201 ARG A O 1
ATOM 1599 N N . ASP A 1 202 ? 19.110 21.876 -11.628 1.00 74.31 202 ASP A N 1
ATOM 1600 C CA . ASP A 1 202 ? 18.017 22.442 -10.821 1.00 74.31 202 ASP A CA 1
ATOM 1601 C C . ASP A 1 202 ? 16.634 21.853 -11.151 1.00 74.31 202 ASP A C 1
ATOM 1603 O O . ASP A 1 202 ? 15.607 22.282 -10.624 1.00 74.31 202 ASP A O 1
ATOM 1607 N N . GLU A 1 203 ? 16.580 20.859 -12.036 1.00 78.50 203 GLU A N 1
ATOM 1608 C CA . GLU A 1 203 ? 15.318 20.257 -12.443 1.00 78.50 203 GLU A CA 1
ATOM 1609 C C . GLU A 1 203 ? 14.797 19.273 -11.386 1.00 78.50 203 GLU A C 1
ATOM 1611 O O . GLU A 1 203 ? 15.465 18.311 -10.993 1.00 78.50 203 GLU A O 1
ATOM 1616 N N . SER A 1 204 ? 13.562 19.514 -10.939 1.00 80.94 204 SER A N 1
ATOM 1617 C CA . SER A 1 204 ? 12.867 18.682 -9.958 1.00 80.94 204 SER A CA 1
ATOM 1618 C C . SER A 1 204 ? 11.960 17.667 -10.645 1.00 80.94 204 SER A C 1
ATOM 1620 O O . SER A 1 204 ? 11.203 17.984 -11.563 1.00 80.94 204 SER A O 1
ATOM 1622 N N . SER A 1 205 ? 11.997 16.430 -10.157 1.00 84.88 205 SER A N 1
ATOM 1623 C CA . SER A 1 205 ? 11.057 15.392 -10.579 1.00 84.88 205 SER A CA 1
ATOM 1624 C C . SER A 1 205 ? 9.865 15.326 -9.625 1.00 84.88 205 SER A C 1
ATOM 1626 O O . SER A 1 205 ? 9.895 15.838 -8.506 1.00 84.88 205 SER A O 1
ATOM 1628 N N . CYS A 1 206 ? 8.814 14.627 -10.032 1.00 83.12 206 CYS A N 1
ATOM 1629 C CA . CYS A 1 206 ? 7.737 14.216 -9.133 1.00 83.12 206 CYS A CA 1
ATOM 1630 C C . CYS A 1 206 ? 8.242 13.505 -7.862 1.00 83.12 206 CYS A C 1
ATOM 1632 O O . CYS A 1 206 ? 7.672 13.701 -6.790 1.00 83.12 206 CYS A O 1
ATOM 1634 N N . PHE A 1 207 ? 9.331 12.735 -7.957 1.00 85.88 207 PHE A N 1
ATOM 1635 C CA . PHE A 1 207 ? 9.931 12.039 -6.823 1.00 85.88 207 PHE A CA 1
ATOM 1636 C C . PHE A 1 207 ? 10.582 13.008 -5.832 1.00 85.88 207 PHE A C 1
ATOM 1638 O O . PHE A 1 207 ? 10.351 12.885 -4.634 1.00 85.88 207 PHE A O 1
ATOM 1645 N N . SER A 1 208 ? 11.331 14.008 -6.311 1.00 86.50 208 SER A N 1
ATOM 1646 C CA . SER A 1 208 ? 11.953 15.009 -5.430 1.00 86.50 208 SER A CA 1
ATOM 1647 C C . SER A 1 208 ? 10.898 15.899 -4.771 1.00 86.50 208 SER A C 1
ATOM 1649 O O . SER A 1 208 ? 10.930 16.086 -3.563 1.00 86.50 208 SER A O 1
ATOM 1651 N N . LYS A 1 209 ? 9.871 16.322 -5.523 1.00 85.94 209 LYS A N 1
ATOM 1652 C CA . LYS A 1 209 ? 8.728 17.058 -4.957 1.00 85.94 209 LYS A CA 1
ATOM 1653 C C . LYS A 1 209 ? 7.983 16.252 -3.887 1.00 85.94 209 LYS A C 1
ATOM 1655 O O . LYS A 1 209 ? 7.531 16.818 -2.896 1.00 85.94 209 LYS A O 1
ATOM 1660 N N . SER A 1 210 ? 7.856 14.936 -4.080 1.00 81.00 210 SER A N 1
ATOM 1661 C CA . SER A 1 210 ? 7.244 14.048 -3.081 1.00 81.00 210 SER A CA 1
ATOM 1662 C C . SER A 1 210 ? 8.088 13.985 -1.807 1.00 81.00 210 SER A C 1
ATOM 1664 O O . SER A 1 210 ? 7.533 14.092 -0.720 1.00 81.00 210 SER A O 1
ATOM 1666 N N . VAL A 1 211 ? 9.417 13.893 -1.934 1.00 85.69 211 VAL A N 1
ATOM 1667 C CA . VAL A 1 211 ? 10.354 13.945 -0.798 1.00 85.69 211 VAL A CA 1
ATOM 1668 C C . VAL A 1 211 ? 10.220 15.255 -0.020 1.00 85.69 211 VAL A C 1
ATOM 1670 O O . VAL A 1 211 ? 10.096 15.220 1.201 1.00 85.69 211 VAL A O 1
ATOM 1673 N N . ASP A 1 212 ? 10.180 16.398 -0.706 1.00 86.56 212 ASP A N 1
ATOM 1674 C CA . ASP A 1 212 ? 10.055 17.713 -0.061 1.00 86.56 212 ASP A CA 1
ATOM 1675 C C . ASP A 1 212 ? 8.719 17.852 0.688 1.00 86.56 212 ASP A C 1
ATOM 1677 O O . ASP A 1 212 ? 8.658 18.290 1.844 1.00 86.56 212 ASP A O 1
ATOM 1681 N N . CYS A 1 213 ? 7.629 17.418 0.049 1.00 84.06 213 CYS A N 1
ATOM 1682 C CA . CYS A 1 213 ? 6.300 17.420 0.652 1.00 84.06 213 CYS A CA 1
ATOM 1683 C C . CYS A 1 213 ? 6.244 16.523 1.895 1.00 84.06 213 CYS A C 1
ATOM 1685 O O . CYS A 1 213 ? 5.640 16.882 2.903 1.00 84.06 213 CYS A O 1
ATOM 1687 N N . TRP A 1 214 ? 6.892 15.366 1.842 1.00 84.00 214 TRP A N 1
ATOM 1688 C CA . TRP A 1 214 ? 6.957 14.435 2.957 1.00 84.00 214 TRP A CA 1
ATOM 1689 C C . TRP A 1 214 ? 7.788 15.001 4.108 1.00 84.00 214 TRP A C 1
ATOM 1691 O O . TRP A 1 214 ? 7.285 15.101 5.227 1.00 84.00 214 TRP A O 1
ATOM 1701 N N . ASN A 1 215 ? 9.009 15.464 3.848 1.00 85.00 215 ASN A N 1
ATOM 1702 C CA . ASN A 1 215 ? 9.884 16.016 4.884 1.00 85.00 215 ASN A CA 1
ATOM 1703 C C . ASN A 1 215 ? 9.267 17.220 5.608 1.00 85.00 215 ASN A C 1
ATOM 1705 O O . ASN A 1 215 ? 9.467 17.376 6.809 1.00 85.00 215 ASN A O 1
ATOM 1709 N N . SER A 1 216 ? 8.474 18.040 4.913 1.00 85.31 216 SER A N 1
ATOM 1710 C CA . SER A 1 216 ? 7.757 19.151 5.554 1.00 85.31 216 SER A CA 1
ATOM 1711 C C . SER A 1 216 ? 6.575 18.696 6.427 1.00 85.31 216 SER A C 1
ATOM 1713 O O . SER A 1 216 ? 6.280 19.333 7.436 1.00 85.31 216 SER A O 1
ATOM 1715 N N . GLY A 1 217 ? 5.909 17.586 6.085 1.00 79.69 217 GLY A N 1
ATOM 1716 C CA . GLY A 1 217 ? 4.796 17.022 6.860 1.00 79.69 217 GLY A CA 1
ATOM 1717 C C . GLY A 1 217 ? 5.214 16.125 8.032 1.00 79.69 217 GLY A C 1
ATOM 1718 O O . GLY A 1 217 ? 4.476 16.026 9.014 1.00 79.69 217 GLY A O 1
ATOM 1719 N N . MET A 1 218 ? 6.396 15.506 7.951 1.00 79.38 218 MET A N 1
ATOM 1720 C CA . MET A 1 218 ? 6.898 14.509 8.905 1.00 79.38 218 MET A CA 1
ATOM 1721 C C . MET A 1 218 ? 6.900 14.977 10.374 1.00 79.38 218 MET A C 1
ATOM 1723 O O . MET A 1 218 ? 6.358 14.253 11.211 1.00 79.38 218 MET A O 1
ATOM 1727 N N . PRO A 1 219 ? 7.404 16.176 10.731 1.00 83.44 219 PRO A N 1
ATOM 1728 C CA . PRO A 1 219 ? 7.441 16.607 12.131 1.00 83.44 219 PRO A CA 1
ATOM 1729 C C . PRO A 1 219 ? 6.066 16.566 12.810 1.00 83.44 219 PRO A C 1
ATOM 1731 O O . PRO A 1 219 ? 5.938 16.124 13.949 1.00 83.44 219 PRO A O 1
ATOM 1734 N N . ARG A 1 220 ? 5.006 16.923 12.073 1.00 82.12 220 ARG A N 1
ATOM 1735 C CA . ARG A 1 220 ? 3.627 16.908 12.584 1.00 82.12 220 ARG A CA 1
ATOM 1736 C C . ARG A 1 220 ? 3.139 15.493 12.893 1.00 82.12 220 ARG A C 1
ATOM 1738 O O . ARG A 1 220 ? 2.380 15.309 13.842 1.00 82.12 220 ARG A O 1
ATOM 1745 N N . TRP A 1 221 ? 3.553 14.512 12.093 1.00 77.56 221 TRP A N 1
ATOM 1746 C CA . TRP A 1 221 ? 3.198 13.107 12.290 1.00 77.56 221 TRP A CA 1
ATOM 1747 C C . TRP A 1 221 ? 3.940 12.529 13.493 1.00 77.56 221 TRP A C 1
ATOM 1749 O O . TRP A 1 221 ? 3.316 11.871 14.319 1.00 77.56 221 TRP A O 1
ATOM 1759 N N . VAL A 1 222 ? 5.234 12.837 13.641 1.00 80.06 222 VAL A N 1
ATOM 1760 C CA . VAL A 1 222 ? 6.038 12.436 14.809 1.00 80.06 222 VAL A CA 1
ATOM 1761 C C . VAL A 1 222 ? 5.427 12.973 16.096 1.00 80.06 222 VAL A C 1
ATOM 1763 O O . VAL A 1 222 ? 5.211 12.210 17.032 1.00 80.06 222 VAL A O 1
ATOM 1766 N N . GLU A 1 223 ? 5.096 14.264 16.142 1.00 82.06 223 GLU A N 1
ATOM 1767 C CA . GLU A 1 223 ? 4.465 14.872 17.316 1.00 82.06 223 GLU A CA 1
ATOM 1768 C C . GLU A 1 223 ? 3.113 14.234 17.648 1.00 82.06 223 GLU A C 1
ATOM 1770 O O . GLU A 1 223 ? 2.810 13.978 18.814 1.00 82.06 223 GLU A O 1
ATOM 1775 N N . ALA A 1 224 ? 2.281 13.978 16.635 1.00 78.19 224 ALA A N 1
ATOM 1776 C CA . ALA A 1 224 ? 0.975 13.366 16.838 1.00 78.19 224 ALA A CA 1
ATOM 1777 C C . ALA A 1 224 ? 1.087 11.918 17.337 1.00 78.19 224 ALA A C 1
ATOM 1779 O O . ALA A 1 224 ? 0.403 11.549 18.292 1.00 78.19 224 ALA A O 1
ATOM 1780 N N . LEU A 1 225 ? 2.004 11.134 16.765 1.00 74.50 225 LEU A N 1
ATOM 1781 C CA . LEU A 1 225 ? 2.292 9.776 17.218 1.00 74.50 225 LEU A CA 1
ATOM 1782 C C . LEU A 1 225 ? 2.871 9.769 18.637 1.00 74.50 225 LEU A C 1
ATOM 1784 O O . LEU A 1 225 ? 2.427 8.979 19.468 1.00 74.50 225 LEU A O 1
ATOM 1788 N N . ALA 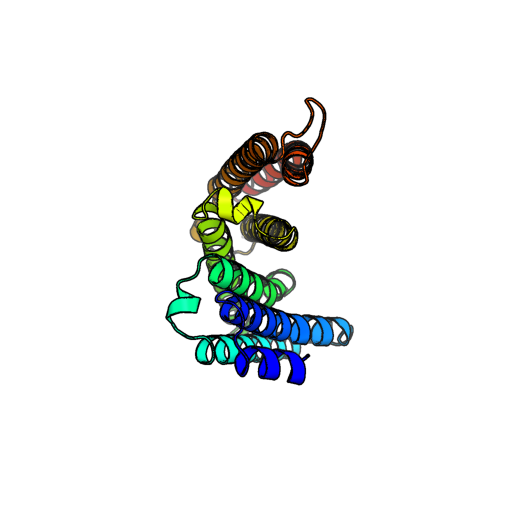A 1 226 ? 3.787 10.688 18.957 1.00 75.50 226 ALA A N 1
ATOM 1789 C CA . ALA A 1 226 ? 4.335 10.831 20.302 1.00 75.50 226 ALA A CA 1
ATOM 1790 C C . ALA A 1 226 ? 3.222 11.107 21.326 1.00 75.50 226 ALA A C 1
ATOM 1792 O O . ALA A 1 226 ? 3.132 10.396 22.327 1.00 75.50 226 ALA A O 1
ATOM 1793 N N . ARG A 1 227 ? 2.304 12.041 21.037 1.00 70.75 227 ARG A N 1
ATOM 1794 C CA . ARG A 1 227 ? 1.125 12.306 21.885 1.00 70.75 227 ARG A CA 1
ATOM 1795 C C . ARG A 1 227 ? 0.246 11.066 22.080 1.00 70.75 227 ARG A C 1
ATOM 1797 O O . ARG A 1 227 ? -0.146 10.791 23.207 1.00 70.75 227 ARG A O 1
ATOM 1804 N N . SER A 1 228 ? -0.006 10.296 21.020 1.00 64.88 228 SER A N 1
ATOM 1805 C CA . SER A 1 228 ? -0.819 9.067 21.093 1.00 64.88 228 SER A CA 1
ATOM 1806 C C . SER A 1 228 ? -0.153 7.920 21.876 1.00 64.88 228 SER A C 1
ATOM 1808 O O . SER A 1 228 ? -0.835 7.032 22.392 1.00 64.88 228 SER A O 1
ATOM 1810 N N . SER A 1 229 ? 1.182 7.933 21.977 1.00 60.12 229 SER A N 1
ATOM 1811 C CA . SER A 1 229 ? 1.971 6.926 22.702 1.00 60.12 229 SER A CA 1
ATOM 1812 C C . SER A 1 229 ? 2.140 7.242 24.194 1.00 60.12 229 SER A C 1
ATOM 1814 O O . SER A 1 229 ? 2.263 6.329 25.005 1.00 60.12 229 SER A O 1
ATOM 1816 N N . VAL A 1 230 ? 2.101 8.529 24.562 1.00 54.94 230 VAL A N 1
ATOM 1817 C CA . VAL A 1 230 ? 2.287 9.043 25.934 1.00 54.94 230 VAL A CA 1
ATOM 1818 C C . VAL A 1 230 ? 0.975 9.080 26.732 1.00 54.94 230 VAL A C 1
ATOM 1820 O O . VAL A 1 230 ? 0.965 9.535 27.869 1.00 54.94 230 VAL A O 1
ATOM 1823 N N . ALA A 1 231 ? -0.131 8.556 26.202 1.00 46.31 231 ALA A N 1
ATOM 1824 C CA . ALA A 1 231 ? -1.362 8.374 26.967 1.00 46.31 231 ALA A CA 1
ATOM 1825 C C . ALA A 1 231 ? -1.469 6.951 27.567 1.00 46.31 231 ALA A C 1
ATOM 1827 O O . ALA A 1 231 ? -2.113 6.091 26.959 1.00 46.31 231 ALA A O 1
ATOM 1828 N N . PRO A 1 232 ? -0.889 6.668 28.755 1.00 43.00 232 PRO A N 1
ATOM 1829 C CA . PRO A 1 232 ? -1.343 5.581 29.601 1.00 43.00 232 PRO A CA 1
ATOM 1830 C C . PRO A 1 232 ? -2.312 6.095 30.686 1.00 43.00 232 PRO A C 1
ATOM 1832 O O . PRO A 1 232 ? -2.016 7.014 31.445 1.00 43.00 232 PRO A O 1
ATOM 1835 N N . ASP A 1 233 ? -3.471 5.440 30.748 1.00 44.84 233 ASP A N 1
ATOM 1836 C CA . ASP A 1 233 ? -4.083 4.943 31.989 1.00 44.84 233 ASP A CA 1
ATOM 1837 C C . ASP A 1 233 ? -4.510 5.961 33.077 1.00 44.84 233 ASP A C 1
ATOM 1839 O O . ASP A 1 233 ? -4.065 5.909 34.220 1.00 44.84 233 ASP A O 1
ATOM 1843 N N . GLN A 1 234 ? -5.444 6.870 32.761 1.00 37.34 234 GLN A N 1
ATOM 1844 C CA . GLN A 1 234 ? -6.141 7.690 33.777 1.00 37.34 234 GLN A CA 1
ATOM 1845 C C . GLN A 1 234 ? -7.610 7.299 34.031 1.00 37.34 234 GLN A C 1
ATOM 1847 O O . GLN A 1 234 ? -8.351 8.067 34.641 1.00 37.34 234 GLN A O 1
ATOM 1852 N N . ARG A 1 235 ? -8.072 6.114 33.605 1.00 39.47 235 ARG A N 1
ATOM 1853 C CA . ARG A 1 235 ? -9.478 5.698 33.824 1.00 39.47 235 ARG A CA 1
ATOM 1854 C C . ARG A 1 235 ? -9.681 4.380 34.574 1.00 39.47 235 ARG A C 1
ATOM 1856 O O . ARG A 1 235 ? -10.818 3.945 34.703 1.00 39.47 235 ARG A O 1
ATOM 1863 N N . SER A 1 236 ? -8.629 3.786 35.132 1.00 39.00 236 SER A N 1
ATOM 1864 C CA . SER A 1 236 ? -8.715 2.560 35.943 1.00 39.00 236 SER A CA 1
ATOM 1865 C C . SER A 1 236 ? -8.752 2.801 37.466 1.00 39.00 236 SER A C 1
ATOM 1867 O O . SER A 1 236 ? -8.933 1.856 38.225 1.00 39.00 236 SER A O 1
ATOM 1869 N N . CYS A 1 237 ? -8.705 4.056 37.935 1.00 39.62 237 CYS A N 1
ATOM 1870 C CA . CYS A 1 237 ? -8.859 4.412 39.355 1.00 39.62 237 CYS A CA 1
ATOM 1871 C C . CYS A 1 237 ? -10.079 5.314 39.594 1.00 39.62 237 CYS A C 1
ATOM 1873 O O . CYS A 1 237 ? -9.928 6.457 40.012 1.00 39.62 237 CYS A O 1
ATOM 1875 N N . GLN A 1 238 ? -11.289 4.823 39.316 1.00 39.09 238 GLN A N 1
ATOM 1876 C CA . GLN A 1 238 ? -12.522 5.323 39.942 1.00 39.09 238 GLN A CA 1
ATOM 1877 C C . GLN A 1 238 ? -13.673 4.322 39.733 1.00 39.09 238 GLN A C 1
ATOM 1879 O O . GLN A 1 238 ? -14.525 4.514 38.867 1.00 39.09 238 GLN A O 1
ATOM 1884 N N . ARG A 1 239 ? -13.685 3.245 40.526 1.00 34.25 239 ARG A N 1
ATOM 1885 C CA . ARG A 1 239 ? -14.870 2.699 41.215 1.00 34.25 239 ARG A CA 1
ATOM 1886 C C . ARG A 1 239 ? -14.501 1.506 42.079 1.00 34.25 239 ARG A C 1
ATOM 1888 O O . ARG A 1 239 ? -13.758 0.638 41.582 1.00 34.25 239 ARG A O 1
#

Organism: NCBI:txid1314788

Radius of gyration: 20.3 Å; chains: 1; bounding box: 49×39×71 Å

Foldseek 3Di:
DVVVLVVLVVDPPDPCSLVVSLLVQLVVLLVVLVVVVVVPPVCVPDPVSLVVSLVSSVVSLVVSVVVRDVVSVPPLVSQLSSLLSQLSSLVVLLVDDQDPDDDPSNVVSLVSLVSNLVSLVSNLVSVLPDDLVVVLVDDPVSVVSNVSSLVSLLSQLLDPDPVSDCVVRNPPVVSVVSLVSLLVSLVVSQVVCCVVVVDDPPDDDPSNVSSVVSVVCVVVSVVSSVVSVPDDDPPPPDD

pLDDT: mean 77.98, std 13.87, range [34.25, 94.56]

Secondary structure (DSSP, 8-state):
-HHHHHHHHHS--STTHHHHHHHHHHHHHHHHHHHHHHH-TTGGG-HHHHHHHHHHHHHHHHHHHHTS-HHHHT-HHHHHHHHHHHHHHHGGGGTSPPPSS--HHHHHHHHHHHHHHHHHHHHHHHHHTS-HHHHHHS-HHHHHHHHHHHHHHHHHHT---TTS-HHHH--HHHHHHHHHHHHHHHHHHHHHHHHHHT--TTPPPHHHHHHHHHHHHHHHHHHHHHHHHS---SSSS--